Protein 3P4K (pdb70)

Structure (mmCIF, N/CA/C/O backbone):
data_3P4K
#
_entry.id   3P4K
#
_cell.length_a   82.641
_cell.length_b   82.641
_cell.length_c   123.640
_cell.angle_alpha   90.00
_cell.angle_beta   90.00
_cell.angle_gamma   120.00
#
_symmetry.space_group_name_H-M   'P 31 2 1'
#
loop_
_entity.id
_entity.type
_entity.pdbx_description
1 polymer 'Mitogen-activated protein kinase 14'
2 polymer 'MAP kinase 14'
3 water water
#
loop_
_atom_site.group_PDB
_atom_site.id
_atom_site.type_symbol
_atom_site.label_atom_id
_atom_site.label_alt_id
_atom_site.label_comp_id
_atom_site.label_asym_id
_atom_site.label_entity_id
_atom_site.label_seq_id
_atom_site.pdbx_PDB_ins_code
_atom_site.Cartn_x
_atom_site.Cartn_y
_atom_site.Cartn_z
_atom_site.occupancy
_atom_site.B_iso_or_equiv
_atom_site.auth_seq_id
_atom_site.auth_comp_id
_atom_site.auth_asym_id
_atom_site.auth_atom_id
_atom_site.pdbx_PDB_model_num
ATOM 1 N N . GLU A 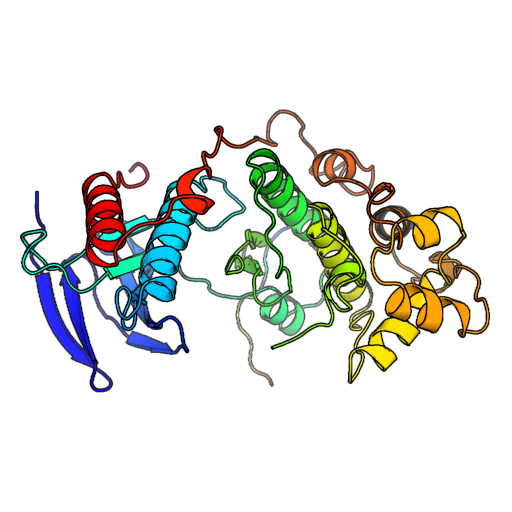1 14 ? 6.547 25.995 43.797 1.00 56.76 4 GLU A N 1
ATOM 2 C CA . GLU A 1 14 ? 6.739 26.948 42.623 1.00 56.06 4 GLU A CA 1
ATOM 3 C C . GLU A 1 14 ? 7.111 26.209 41.315 1.00 53.73 4 GLU A C 1
ATOM 4 O O . GLU A 1 14 ? 7.767 26.801 40.461 1.00 53.29 4 GLU A O 1
ATOM 10 N N . ARG A 1 15 ? 6.707 24.929 41.197 1.00 50.67 5 ARG A N 1
ATOM 11 C CA . ARG A 1 15 ? 6.740 24.195 39.920 1.00 47.73 5 ARG A CA 1
ATOM 12 C C . ARG A 1 15 ? 5.840 24.916 38.913 1.00 45.95 5 ARG A C 1
ATOM 13 O O . ARG A 1 15 ? 4.691 25.177 39.218 1.00 45.62 5 ARG A O 1
ATOM 21 N N . PRO A 1 16 ? 6.378 25.253 37.717 1.00 43.50 6 PRO A N 1
ATOM 22 C CA . PRO A 1 16 ? 5.612 25.916 36.678 1.00 42.08 6 PRO A CA 1
ATOM 23 C C . PRO A 1 16 ? 4.648 24.944 36.056 1.00 40.76 6 PRO A C 1
ATOM 24 O O . PRO A 1 16 ? 4.719 23.768 36.367 1.00 40.95 6 PRO A O 1
ATOM 28 N N . THR A 1 17 ? 3.806 25.421 35.141 1.00 39.31 7 THR A N 1
ATOM 29 C CA . THR A 1 17 ? 3.031 24.541 34.266 1.00 38.32 7 THR A CA 1
ATOM 30 C C . THR A 1 17 ? 3.855 24.145 33.070 1.00 36.89 7 THR A C 1
ATOM 31 O O . THR A 1 17 ? 4.452 25.000 32.412 1.00 37.05 7 THR A O 1
ATOM 35 N N . PHE A 1 18 ? 3.891 22.846 32.798 1.00 35.32 8 PHE A N 1
ATOM 36 C CA . PHE A 1 18 ? 4.608 22.302 31.672 1.00 34.09 8 PHE A CA 1
ATOM 37 C C . PHE A 1 18 ? 3.613 21.975 30.594 1.00 35.23 8 PHE A C 1
ATOM 38 O O . PHE A 1 18 ? 2.427 21.777 30.863 1.00 35.07 8 PHE A O 1
ATOM 46 N N . TYR A 1 19 ? 4.087 21.924 29.363 1.00 36.21 9 TYR A N 1
ATOM 47 C CA . TYR A 1 19 ? 3.275 21.448 28.286 1.00 37.61 9 TYR A CA 1
ATOM 48 C C . TYR A 1 19 ? 4.185 20.535 27.452 1.00 40.31 9 TYR A C 1
ATOM 49 O O . TYR A 1 19 ? 5.379 20.805 27.352 1.00 40.38 9 TYR A O 1
ATOM 58 N N . ARG A 1 20 ? 3.652 19.432 26.912 1.00 43.79 10 ARG A N 1
ATOM 59 C CA . ARG A 1 20 ? 4.492 18.482 26.150 1.00 47.94 10 ARG A CA 1
ATOM 60 C C . ARG A 1 20 ? 4.158 18.533 24.713 1.00 49.23 10 ARG A C 1
ATOM 61 O O . ARG A 1 20 ? 3.014 18.670 24.374 1.00 50.53 10 ARG A O 1
ATOM 69 N N . GLN A 1 21 ? 5.166 18.433 23.867 1.00 51.69 11 GLN A N 1
ATOM 70 C CA . GLN A 1 21 ? 4.962 18.464 22.444 1.00 54.15 11 GLN A CA 1
ATOM 71 C C . GLN A 1 21 ? 6.052 17.654 21.718 1.00 56.26 11 GLN A C 1
ATOM 72 O O . GLN A 1 21 ? 7.241 17.760 22.049 1.00 56.90 11 GLN A O 1
ATOM 78 N N . GLU A 1 22 ? 5.670 16.839 20.738 1.00 58.31 12 GLU A N 1
ATOM 79 C CA . GLU A 1 22 ? 6.672 16.039 20.027 1.00 60.37 12 GLU A CA 1
ATOM 80 C C . GLU A 1 22 ? 7.153 16.826 18.847 1.00 60.39 12 GLU A C 1
ATOM 81 O O . GLU A 1 22 ? 6.339 17.213 18.039 1.00 61.37 12 GLU A O 1
ATOM 87 N N . LEU A 1 23 ? 8.438 17.114 18.745 1.00 60.58 13 LEU A N 1
ATOM 88 C CA . LEU A 1 23 ? 8.925 17.603 17.476 1.00 61.90 13 LEU A CA 1
ATOM 89 C C . LEU A 1 23 ? 10.284 17.011 17.107 1.00 63.11 13 LEU A C 1
ATOM 90 O O . LEU A 1 23 ? 11.155 16.847 17.995 1.00 63.00 13 LEU A O 1
ATOM 95 N N . ASN A 1 24 ? 10.433 16.693 15.800 1.00 63.94 14 ASN A N 1
ATOM 96 C CA . ASN A 1 24 ? 11.488 15.783 15.245 1.00 64.43 14 ASN A CA 1
ATOM 97 C C . ASN A 1 24 ? 11.640 14.447 15.981 1.00 63.58 14 ASN A C 1
ATOM 98 O O . ASN A 1 24 ? 12.757 14.028 16.337 1.00 63.66 14 ASN A O 1
ATOM 103 N N . LYS A 1 25 ? 10.496 13.812 16.230 1.00 62.41 15 LYS A N 1
ATOM 104 C CA . LYS A 1 25 ? 10.417 12.556 16.995 1.00 61.30 15 LYS A CA 1
ATOM 105 C C . LYS A 1 25 ? 11.154 12.515 18.359 1.00 59.59 15 LYS A C 1
ATOM 106 O O . LYS A 1 25 ? 11.584 11.451 18.801 1.00 60.07 15 LYS A O 1
ATOM 112 N N . THR A 1 26 ? 11.277 13.658 19.031 1.00 56.91 16 THR A N 1
ATOM 113 C CA . THR A 1 26 ? 11.693 13.681 20.442 1.00 54.58 16 THR A CA 1
ATOM 114 C C . THR A 1 26 ? 10.617 14.409 21.291 1.00 51.73 16 THR A C 1
ATOM 115 O O . THR A 1 26 ? 10.123 15.443 20.884 1.00 51.73 16 THR A O 1
ATOM 119 N N . ILE A 1 27 ? 10.205 13.871 22.433 1.00 48.44 17 ILE A N 1
ATOM 120 C CA . ILE A 1 27 ? 9.251 14.609 23.285 1.00 45.44 17 ILE A CA 1
ATOM 121 C C . ILE A 1 27 ? 9.923 15.762 24.061 1.00 43.25 17 ILE A C 1
ATOM 122 O O . ILE A 1 27 ? 10.936 15.561 24.718 1.00 43.74 17 ILE A O 1
ATOM 127 N N . TRP A 1 28 ? 9.370 16.963 23.973 1.00 39.57 18 TRP A N 1
ATOM 128 C CA . TRP A 1 28 ? 9.880 18.087 24.717 1.00 36.66 18 TRP A CA 1
ATOM 129 C C . TRP A 1 28 ? 8.827 18.444 25.727 1.00 35.37 18 TRP A C 1
ATOM 130 O O . TRP A 1 28 ? 7.676 18.722 25.356 1.00 36.17 18 TRP A O 1
ATOM 141 N N . GLU A 1 29 ? 9.188 18.435 27.001 1.00 32.46 19 GLU A N 1
ATOM 142 C CA . GLU A 1 29 ? 8.243 18.790 28.024 1.00 31.00 19 GLU A CA 1
ATOM 143 C C . GLU A 1 29 ? 8.852 19.939 28.834 1.00 29.68 19 GLU A C 1
ATOM 144 O O . GLU A 1 29 ? 9.739 19.735 29.646 1.00 28.14 19 GLU A O 1
ATOM 150 N N . VAL A 1 30 ? 8.359 21.151 28.569 1.00 28.26 20 VAL A N 1
ATOM 151 C CA . VAL A 1 30 ? 8.964 22.379 29.072 1.00 27.85 20 VAL A CA 1
ATOM 152 C C . VAL A 1 30 ? 7.936 23.293 29.779 1.00 27.00 20 VAL A C 1
ATOM 153 O O . VAL A 1 30 ? 6.746 23.160 29.536 1.00 26.49 20 VAL A O 1
ATOM 157 N N . PRO A 1 31 ? 8.398 24.167 30.695 1.00 26.15 21 PRO A N 1
ATOM 158 C CA . PRO A 1 31 ? 7.487 25.145 31.230 1.00 26.15 21 PRO A CA 1
ATOM 159 C C . PRO A 1 31 ? 6.891 26.040 30.117 1.00 26.59 21 PRO A C 1
ATOM 160 O O . PRO A 1 31 ? 7.519 26.292 29.072 1.00 25.14 21 PRO A O 1
ATOM 164 N N . GLU A 1 32 ? 5.673 26.495 30.360 1.00 26.54 22 GLU A N 1
ATOM 165 C CA . GLU A 1 32 ? 4.973 27.322 29.390 1.00 27.35 22 GLU A CA 1
ATOM 166 C C . GLU A 1 32 ? 5.612 28.713 29.180 1.00 26.29 22 GLU A C 1
ATOM 167 O O . GLU A 1 32 ? 5.390 29.331 28.118 1.00 26.80 22 GLU A O 1
ATOM 173 N N . ARG A 1 33 ? 6.490 29.160 30.085 1.00 24.98 23 ARG A N 1
ATOM 174 C CA . ARG A 1 33 ? 7.267 30.360 29.763 1.00 24.86 23 ARG A CA 1
ATOM 175 C C . ARG A 1 33 ? 8.058 30.270 28.461 1.00 24.66 23 ARG A C 1
ATOM 176 O O . ARG A 1 33 ? 8.298 31.322 27.806 1.00 24.96 23 ARG A O 1
ATOM 184 N N . TYR A 1 34 ? 8.416 29.048 28.052 1.00 22.26 24 TYR A N 1
ATOM 185 C CA . TYR A 1 34 ? 9.166 28.870 26.816 1.00 23.25 24 TYR A CA 1
ATOM 186 C C . TYR A 1 34 ? 8.279 28.583 25.657 1.00 23.49 24 TYR A C 1
ATOM 187 O O . TYR A 1 34 ? 7.610 27.546 25.627 1.00 23.48 24 TYR A O 1
ATOM 196 N N . GLN A 1 35 ? 8.302 29.497 24.685 1.00 24.46 25 GLN A N 1
ATOM 197 C CA . GLN A 1 35 ? 7.323 29.466 23.558 1.00 26.21 25 GLN A CA 1
ATOM 198 C C . GLN A 1 35 ? 8.005 29.401 22.195 1.00 27.17 25 GLN A C 1
ATOM 199 O O . GLN A 1 35 ? 9.168 29.805 22.028 1.00 27.01 25 GLN A O 1
ATOM 205 N N . ASN A 1 36 ? 7.292 28.841 21.237 1.00 28.20 26 ASN A N 1
ATOM 206 C CA . ASN A 1 36 ? 7.781 28.816 19.875 1.00 30.27 26 ASN A CA 1
ATOM 207 C C . ASN A 1 36 ? 9.101 28.054 19.738 1.00 29.79 26 ASN A C 1
ATOM 208 O O . ASN A 1 36 ? 10.017 28.514 19.123 1.00 29.99 26 ASN A O 1
ATOM 213 N N . LEU A 1 37 ? 9.176 26.879 20.348 1.00 31.69 27 LEU A N 1
ATOM 214 C CA . LEU A 1 37 ? 10.357 26.018 20.225 1.00 33.39 27 LEU A CA 1
ATOM 215 C C . LEU A 1 37 ? 10.621 25.596 18.755 1.00 35.86 27 LEU A C 1
ATOM 216 O O . LEU A 1 37 ? 9.718 25.102 18.034 1.00 36.07 27 LEU A O 1
ATOM 221 N N . ALA A 1 38 ? 11.847 25.782 18.300 1.00 37.33 28 ALA A N 1
ATOM 222 C CA . ALA A 1 38 ? 12.174 25.413 16.927 1.00 39.62 28 ALA A CA 1
ATOM 223 C C . ALA A 1 38 ? 13.572 24.797 16.960 1.00 41.43 28 ALA A C 1
ATOM 224 O O . ALA A 1 38 ? 14.520 25.480 17.362 1.00 40.56 28 ALA A O 1
ATOM 226 N N . PRO A 1 39 ? 13.701 23.514 16.554 1.00 43.41 29 PRO A N 1
ATOM 227 C CA . PRO A 1 39 ? 14.960 22.764 16.450 1.00 45.84 29 PRO A CA 1
ATOM 228 C C . PRO A 1 39 ? 16.081 23.513 15.789 1.00 48.57 29 PRO A C 1
ATOM 229 O O . PRO A 1 39 ? 15.835 24.328 14.915 1.00 49.55 29 PRO A O 1
ATOM 233 N N . VAL A 1 40 ? 17.302 23.251 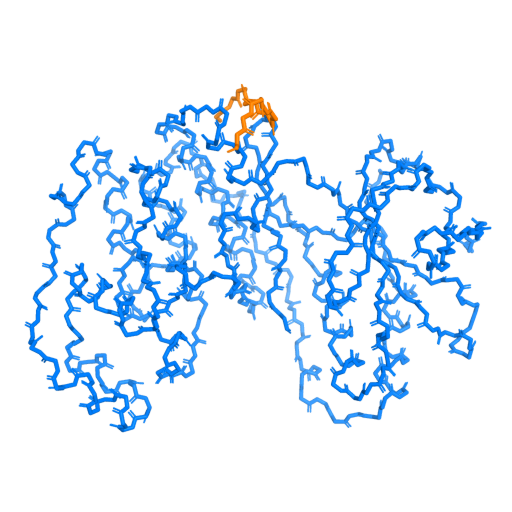16.234 1.00 52.07 30 VAL A N 1
ATOM 234 C CA . VAL A 1 40 ? 18.491 23.741 15.572 1.00 55.78 30 VAL A CA 1
ATOM 235 C C . VAL A 1 40 ? 19.619 22.701 15.653 1.00 58.89 30 VAL A C 1
ATOM 236 O O . VAL A 1 40 ? 20.796 23.048 15.519 1.00 59.71 30 VAL A O 1
ATOM 240 N N . GLY A 1 41 ? 19.270 21.426 15.853 1.00 61.90 31 GLY A N 1
ATOM 241 C CA . GLY A 1 41 ? 20.300 20.369 16.034 1.00 65.83 31 GLY A CA 1
ATOM 242 C C . GLY A 1 41 ? 20.114 19.320 17.148 1.00 68.14 31 GLY A C 1
ATOM 243 O O . GLY A 1 41 ? 18.975 19.010 17.542 1.00 68.03 31 GLY A O 1
ATOM 244 N N . SER A 1 42 ? 21.218 18.769 17.681 1.00 70.41 32 SER A N 1
ATO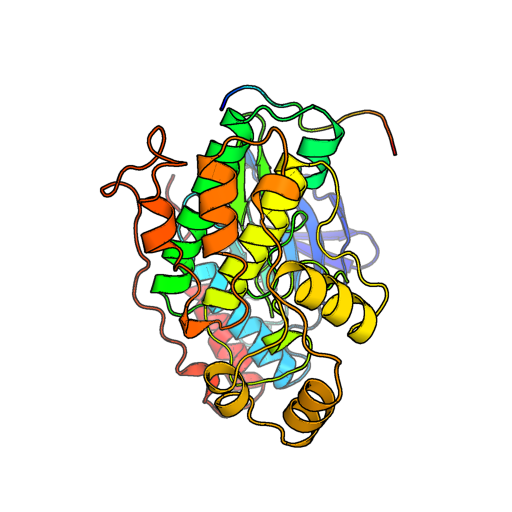M 245 C CA . SER A 1 42 ? 22.603 19.229 17.435 1.00 72.20 32 SER A CA 1
ATOM 246 C C . SER A 1 42 ? 23.587 18.058 17.241 1.00 73.05 32 SER A C 1
ATOM 247 O O . SER A 1 42 ? 24.206 17.946 16.169 1.00 73.82 32 SER A O 1
ATOM 250 N N . GLY A 1 43 ? 23.733 17.204 18.270 1.00 73.27 33 GLY A N 1
ATOM 251 C CA . GLY A 1 43 ? 24.730 16.119 18.255 1.00 73.44 33 GLY A CA 1
ATOM 252 C C . GLY A 1 43 ? 24.643 15.007 19.299 1.00 73.46 33 GLY A C 1
ATOM 253 O O . GLY A 1 43 ? 23.578 14.419 19.507 1.00 73.36 33 GLY A O 1
ATOM 254 N N . ALA A 1 44 ? 25.781 14.728 19.947 1.00 73.60 34 ALA A N 1
ATOM 255 C CA . ALA A 1 44 ? 25.956 13.580 20.883 1.00 73.46 34 ALA A CA 1
ATOM 256 C C . ALA A 1 44 ? 25.476 13.790 22.340 1.00 72.97 34 ALA A C 1
ATOM 257 O O . ALA A 1 44 ? 25.066 12.843 23.030 1.00 72.97 34 ALA A O 1
ATOM 259 N N . TYR A 1 45 ? 25.554 15.037 22.793 1.00 72.11 35 TYR A N 1
ATOM 260 C CA . TYR A 1 45 ? 25.187 15.453 24.156 1.00 70.94 35 TYR A CA 1
ATOM 261 C C . TYR A 1 45 ? 23.669 15.703 24.294 1.00 68.23 35 TYR A C 1
ATOM 262 O O . TYR A 1 45 ? 23.086 15.470 25.362 1.00 67.55 35 TYR A O 1
ATOM 271 N N . GLY A 1 46 ? 23.049 16.172 23.204 1.00 65.25 36 GLY A N 1
ATOM 272 C CA . GLY A 1 46 ? 21.595 16.339 23.121 1.00 61.21 36 GLY A CA 1
ATOM 273 C C . GLY A 1 46 ? 21.106 17.270 22.018 1.00 58.32 36 GLY A C 1
ATOM 274 O O . GLY A 1 46 ? 21.908 17.877 21.288 1.00 59.15 36 GLY A O 1
ATOM 275 N N . SER A 1 47 ? 19.782 17.379 21.904 1.00 54.53 37 SER A N 1
ATOM 276 C CA . SER A 1 47 ? 19.151 18.271 20.949 1.00 50.46 37 SER A CA 1
ATOM 277 C C . SER A 1 47 ? 18.905 19.634 21.560 1.00 47.98 37 SER A C 1
ATOM 278 O O . SER A 1 47 ? 18.658 19.775 22.769 1.00 46.84 37 SER A O 1
ATOM 281 N N . VAL A 1 48 ? 18.957 20.644 20.701 1.00 44.59 38 VAL A N 1
ATOM 282 C CA . VAL A 1 48 ? 18.627 21.966 21.084 1.00 41.67 38 VAL A CA 1
ATOM 283 C C . VAL A 1 48 ? 17.561 22.625 20.211 1.00 41.40 38 VAL A C 1
ATOM 284 O O . VAL A 1 48 ? 17.478 22.408 18.975 1.00 41.52 38 VAL A O 1
ATOM 288 N N . CYS A 1 49 ? 16.691 23.372 20.888 1.00 39.05 39 CYS A N 1
ATOM 289 C CA . CYS A 1 49 ? 15.759 24.273 20.237 1.00 37.11 39 CYS A CA 1
ATOM 290 C C . CYS A 1 49 ? 16.026 25.691 20.638 1.00 35.27 39 CYS A C 1
ATOM 291 O O . CYS A 1 49 ? 16.387 25.969 21.789 1.00 35.19 39 CYS A O 1
ATOM 294 N N . ALA A 1 50 ? 15.788 26.592 19.690 1.00 32.99 40 ALA A N 1
ATOM 295 C CA . ALA A 1 50 ? 15.673 28.006 19.963 1.00 30.97 40 ALA A CA 1
ATOM 296 C C . ALA A 1 50 ? 14.256 28.185 20.441 1.00 30.22 40 ALA A C 1
ATOM 297 O O . ALA A 1 50 ? 13.343 27.484 19.972 1.00 30.12 40 ALA A O 1
ATOM 299 N N . ALA A 1 51 ? 14.075 29.096 21.392 1.00 28.49 41 ALA A N 1
ATOM 300 C CA . ALA A 1 51 ? 12.753 29.377 21.949 1.00 27.95 41 ALA A CA 1
ATOM 301 C C . ALA A 1 51 ? 12.683 30.836 22.329 1.00 27.46 41 ALA A C 1
ATOM 302 O O . ALA A 1 51 ? 13.708 31.500 22.451 1.00 27.39 41 ALA A O 1
ATOM 304 N N . PHE A 1 52 ? 11.476 31.304 22.586 1.00 27.59 42 PHE A N 1
ATOM 305 C CA . PHE A 1 52 ? 11.262 32.648 23.096 1.00 28.41 42 PHE A CA 1
ATOM 306 C C . PHE A 1 52 ? 10.911 32.507 24.577 1.00 27.95 42 PHE A C 1
ATOM 307 O O . PHE A 1 52 ? 9.939 31.847 24.938 1.00 27.38 42 PHE A O 1
ATOM 315 N N . ASP A 1 53 ? 11.738 33.108 25.418 1.00 28.35 43 ASP A N 1
ATOM 316 C CA . ASP A 1 53 ? 11.487 33.148 26.855 1.00 29.86 43 ASP A CA 1
ATOM 317 C C . ASP A 1 53 ? 10.563 34.350 27.184 1.00 30.26 43 ASP A C 1
ATOM 318 O O . ASP A 1 53 ? 11.007 35.503 27.246 1.00 30.62 43 ASP A O 1
ATOM 323 N N . THR A 1 54 ? 9.288 34.059 27.415 1.00 29.98 44 THR A N 1
ATOM 324 C CA . THR A 1 54 ? 8.335 35.066 27.763 1.00 29.71 44 THR A CA 1
ATOM 325 C C . THR A 1 54 ? 8.593 35.703 29.140 1.00 30.58 44 THR A C 1
ATOM 326 O O . THR A 1 54 ? 8.042 36.723 29.434 1.00 31.58 44 THR A O 1
ATOM 330 N N . LYS A 1 55 ? 9.388 35.133 30.011 1.00 32.20 45 LYS A N 1
ATOM 331 C CA . LYS A 1 55 ? 9.634 35.837 31.278 1.00 35.40 45 LYS A CA 1
ATOM 332 C C . LYS A 1 55 ? 10.638 37.008 31.124 1.00 36.03 45 LYS A C 1
ATOM 333 O O . LYS A 1 55 ? 10.504 38.058 31.768 1.00 35.81 45 LYS A O 1
ATOM 339 N N . THR A 1 56 ? 11.625 36.821 30.248 1.00 37.10 46 THR A N 1
ATOM 340 C CA . THR A 1 56 ? 12.743 37.757 30.151 1.00 37.70 46 THR A CA 1
ATOM 341 C C . THR A 1 56 ? 12.651 38.531 28.856 1.00 39.04 46 THR A C 1
ATOM 342 O O . THR A 1 56 ? 13.221 39.608 28.756 1.00 40.36 46 THR A O 1
ATOM 346 N N . GLY A 1 57 ? 11.920 38.002 27.878 1.00 39.02 47 GLY A N 1
ATOM 347 C CA . GLY A 1 57 ? 11.655 38.734 26.639 1.00 38.31 47 GLY A CA 1
ATOM 348 C C . GLY A 1 57 ? 12.741 38.428 25.644 1.00 38.90 47 GLY A C 1
ATOM 349 O O . GLY A 1 57 ? 12.783 39.008 24.577 1.00 39.76 47 GLY A O 1
ATOM 350 N N . HIS A 1 58 ? 13.620 37.500 25.990 1.00 38.30 48 HIS A N 1
ATOM 351 C CA . HIS A 1 58 ? 14.722 37.144 25.115 1.00 38.51 48 HIS A CA 1
ATOM 352 C C . HIS A 1 58 ? 14.552 35.804 24.423 1.00 37.00 48 HIS A C 1
ATOM 353 O O . HIS A 1 58 ? 13.764 34.946 24.856 1.00 36.08 48 HIS A O 1
ATOM 360 N N . ARG A 1 59 ? 15.323 35.624 23.353 1.00 35.51 49 ARG A N 1
ATOM 361 C CA . ARG A 1 59 ? 15.426 34.314 22.706 1.00 34.46 49 ARG A CA 1
ATOM 362 C C . ARG A 1 59 ? 16.492 33.483 23.409 1.00 31.15 49 ARG A C 1
ATOM 363 O O . ARG A 1 59 ? 17.509 34.006 23.873 1.00 29.81 49 ARG A O 1
ATOM 371 N N . VAL A 1 60 ? 16.232 32.192 23.502 1.00 27.74 50 VAL A N 1
ATOM 372 C CA . VAL A 1 60 ? 17.083 31.335 24.312 1.00 25.82 50 VAL A CA 1
ATOM 373 C C . VAL A 1 60 ? 17.323 30.017 23.583 1.00 24.82 50 VAL A C 1
ATOM 374 O O . VAL A 1 60 ? 16.596 29.674 22.643 1.00 23.97 50 VAL A O 1
ATOM 378 N N . ALA A 1 61 ? 18.336 29.281 24.038 1.00 23.82 51 ALA A N 1
ATOM 379 C CA . ALA A 1 61 ? 18.520 27.936 23.547 1.00 24.11 51 ALA A CA 1
ATOM 380 C C . ALA A 1 61 ? 18.142 27.029 24.672 1.00 24.63 51 ALA A C 1
ATOM 381 O O . ALA A 1 61 ? 18.580 27.246 25.821 1.00 24.60 51 ALA A O 1
ATOM 383 N N . VAL A 1 62 ? 17.345 26.026 24.346 1.00 24.26 52 VAL A N 1
ATOM 384 C CA . VAL A 1 62 ? 16.925 25.020 25.290 1.00 25.23 52 VAL A CA 1
ATOM 385 C C . VAL A 1 62 ? 17.565 23.742 24.814 1.00 26.17 52 VAL A C 1
ATOM 386 O O . VAL A 1 62 ? 17.356 23.343 23.659 1.00 26.76 52 VAL A O 1
ATOM 390 N N . LYS A 1 63 ? 18.402 23.148 25.670 1.00 25.90 53 LYS A N 1
ATOM 391 C CA . LYS A 1 63 ? 19.046 21.874 25.375 1.00 26.17 53 LYS A CA 1
ATOM 392 C C . LYS A 1 63 ? 18.432 20.741 26.206 1.00 25.91 53 LYS A C 1
ATOM 393 O O . LYS A 1 63 ? 18.435 20.780 27.435 1.00 25.03 53 LYS A O 1
ATOM 399 N N . LYS A 1 64 ? 17.933 19.717 25.532 1.00 26.11 54 LYS A N 1
ATOM 400 C CA . LYS A 1 64 ? 17.505 18.519 26.208 1.00 26.58 54 LYS A CA 1
ATOM 401 C C . LYS A 1 64 ? 18.670 17.511 26.254 1.00 28.09 54 LYS A C 1
ATOM 402 O O . LYS A 1 64 ? 19.171 17.087 25.205 1.00 27.73 54 LYS A O 1
ATOM 408 N N . LEU A 1 65 ? 19.126 17.136 27.449 1.00 28.57 55 LEU A N 1
ATOM 409 C CA . LEU A 1 65 ? 20.219 16.172 27.492 1.00 30.62 55 LEU A CA 1
ATOM 410 C C . LEU A 1 65 ? 19.755 14.783 26.974 1.00 32.18 55 LEU A C 1
ATOM 411 O O . LEU A 1 65 ? 18.697 14.229 27.407 1.00 30.63 55 LEU A O 1
ATOM 416 N N . SER A 1 66 ? 20.539 14.224 26.039 1.00 33.35 56 SER A N 1
ATOM 417 C CA . SER A 1 66 ? 20.305 12.829 25.667 1.00 35.91 56 SER A CA 1
ATOM 418 C C . SER A 1 66 ? 20.920 11.881 26.701 1.00 34.94 56 SER A C 1
ATOM 419 O O . SER A 1 66 ? 22.112 11.955 26.963 1.00 33.60 56 SER A O 1
ATOM 422 N N . ARG A 1 67 ? 20.072 11.020 27.276 1.00 35.77 57 ARG A N 1
ATOM 423 C CA . ARG A 1 67 ? 20.534 9.844 28.079 1.00 37.01 57 ARG A CA 1
ATOM 424 C C . ARG A 1 67 ? 21.583 10.264 29.135 1.00 35.11 57 ARG A C 1
ATOM 425 O O . ARG A 1 67 ? 22.696 9.684 29.211 1.00 34.11 57 ARG A O 1
ATOM 433 N N . PRO A 1 68 ? 21.237 11.326 29.922 1.00 33.11 58 PRO A N 1
ATOM 434 C CA . PRO A 1 68 ? 22.181 11.890 30.912 1.00 31.05 58 PRO A CA 1
ATOM 435 C C . PRO A 1 68 ? 22.643 10.836 31.943 1.00 29.27 58 PRO A C 1
ATOM 436 O O . PRO A 1 68 ? 23.693 11.012 32.519 1.00 29.00 58 PRO A O 1
ATOM 440 N N . PHE A 1 69 ? 21.903 9.745 32.129 1.00 27.58 59 PHE A N 1
ATOM 441 C CA . PHE A 1 69 ? 22.188 8.807 33.215 1.00 28.27 59 PHE A CA 1
ATOM 442 C C . PHE A 1 69 ? 22.313 7.366 32.744 1.00 29.50 59 PHE A C 1
ATOM 443 O O . PHE A 1 69 ? 21.872 6.421 33.425 1.00 29.23 59 PHE A O 1
ATOM 451 N N . GLN A 1 70 ? 22.929 7.241 31.580 1.00 30.31 60 GLN A N 1
ATOM 452 C CA . GLN A 1 70 ? 22.966 6.011 30.816 1.00 33.53 60 GLN A CA 1
ATOM 453 C C . GLN A 1 70 ? 24.003 5.025 31.434 1.00 32.83 60 GLN A C 1
ATOM 454 O O . GLN A 1 70 ? 23.699 3.843 31.607 1.00 33.43 60 GLN A O 1
ATOM 460 N N . SER A 1 71 ? 25.184 5.548 31.776 1.00 31.26 61 SER A N 1
ATOM 461 C CA . SER A 1 71 ? 26.251 4.831 32.439 1.00 30.29 61 SER A CA 1
ATOM 462 C C . SER A 1 71 ? 26.796 5.702 33.614 1.00 29.77 61 SER A C 1
ATOM 463 O O . SER A 1 71 ? 26.400 6.851 33.772 1.00 29.30 61 SER A O 1
ATOM 466 N N . ILE A 1 72 ? 27.714 5.159 34.406 1.00 28.41 62 ILE A N 1
ATOM 467 C CA . ILE A 1 72 ? 28.509 5.954 35.305 1.00 28.56 62 ILE A CA 1
ATOM 468 C C . ILE A 1 72 ? 29.206 7.107 34.604 1.00 29.45 62 ILE A C 1
ATOM 469 O O . ILE A 1 72 ? 29.196 8.241 35.113 1.00 28.29 62 ILE A O 1
ATOM 474 N N . ILE A 1 73 ? 29.778 6.863 33.425 1.00 30.62 63 ILE A N 1
ATOM 475 C CA . ILE A 1 73 ? 30.567 7.919 32.746 1.00 30.92 63 ILE A CA 1
ATOM 476 C C . ILE A 1 73 ? 29.705 9.118 32.377 1.00 29.98 63 ILE A C 1
ATOM 477 O O . ILE A 1 73 ? 30.126 10.249 32.567 1.00 30.58 63 ILE A O 1
ATOM 482 N N . HIS A 1 74 ? 28.511 8.870 31.864 1.00 28.92 64 HIS A N 1
ATOM 483 C CA . HIS A 1 74 ? 27.568 9.906 31.491 1.00 29.08 64 HIS A CA 1
ATOM 484 C C . HIS A 1 74 ? 26.909 10.644 32.655 1.00 27.27 64 HIS A C 1
ATOM 485 O O . HIS A 1 74 ? 26.647 11.854 32.555 1.00 26.53 64 HIS A O 1
ATOM 492 N N . ALA A 1 75 ? 26.542 9.907 33.695 1.00 24.51 65 ALA A N 1
ATOM 493 C CA . ALA A 1 75 ? 25.889 10.522 34.842 1.00 24.09 65 ALA A CA 1
ATOM 494 C C . ALA A 1 75 ? 26.868 11.485 35.484 1.00 23.41 65 ALA A C 1
ATOM 495 O O . ALA A 1 75 ? 26.491 12.597 35.866 1.00 22.70 65 ALA A O 1
ATOM 497 N N . LYS A 1 76 ? 28.125 11.079 35.535 1.00 22.43 66 LYS A N 1
ATOM 498 C CA . LYS A 1 76 ? 29.137 11.919 36.089 1.00 23.23 66 LYS A CA 1
ATOM 499 C C . LYS A 1 76 ? 29.386 13.119 35.189 1.00 23.08 66 LYS A C 1
ATOM 500 O O . LYS A 1 76 ? 29.597 14.243 35.670 1.00 22.81 66 LYS A O 1
ATOM 506 N N . ARG A 1 77 ? 29.343 12.881 33.889 1.00 22.28 67 ARG A N 1
ATOM 507 C CA . ARG A 1 77 ? 29.508 13.953 32.897 1.00 22.97 67 ARG A CA 1
ATOM 508 C C . ARG A 1 77 ? 28.374 15.014 32.989 1.00 21.98 67 ARG A C 1
ATOM 509 O O . ARG A 1 77 ? 28.607 16.192 32.907 1.00 21.91 67 ARG A O 1
ATOM 517 N N . THR A 1 78 ? 27.143 14.553 33.133 1.00 20.82 68 THR A N 1
ATOM 518 C CA . THR A 1 78 ? 25.998 15.397 33.286 1.00 19.58 68 THR A CA 1
ATOM 519 C C . THR A 1 78 ? 26.166 16.235 34.559 1.00 19.09 68 THR A C 1
ATOM 520 O O . THR A 1 78 ? 25.972 17.421 34.534 1.00 18.03 68 THR A O 1
ATOM 524 N N . TYR A 1 79 ? 26.575 15.607 35.654 1.00 17.85 69 TYR A N 1
ATOM 525 C CA . TYR A 1 79 ? 26.785 16.347 36.904 1.00 17.79 69 TYR A CA 1
ATOM 526 C C . TYR A 1 79 ? 27.887 17.433 36.775 1.00 17.54 69 TYR A C 1
ATOM 527 O O . TYR A 1 79 ? 27.698 18.571 37.209 1.00 17.37 69 TYR A O 1
ATOM 536 N N . ARG A 1 80 ? 28.996 17.062 36.136 1.00 16.20 70 ARG A N 1
ATOM 537 C CA . ARG A 1 80 ? 30.085 17.937 35.857 1.00 17.67 70 ARG A CA 1
ATOM 538 C C . ARG A 1 80 ? 29.691 19.176 35.080 1.00 18.71 70 ARG A C 1
ATOM 539 O O . ARG A 1 80 ? 30.029 20.283 35.494 1.00 19.46 70 ARG A O 1
ATOM 547 N N . GLU A 1 81 ? 28.970 18.997 33.969 1.00 19.19 71 GLU A N 1
ATOM 548 C CA . GLU A 1 81 ? 28.475 20.101 33.171 1.00 20.17 71 GLU A CA 1
ATOM 549 C C . GLU A 1 81 ? 27.486 21.021 33.957 1.00 20.12 71 GLU A C 1
ATOM 550 O O . GLU A 1 81 ? 27.579 22.254 33.873 1.00 19.27 71 GLU A O 1
ATOM 556 N N . LEU A 1 82 ? 26.563 20.414 34.714 1.00 18.89 72 LEU A N 1
ATOM 557 C CA . LEU A 1 82 ? 25.609 21.198 35.517 1.00 19.71 72 LEU A CA 1
ATOM 558 C C . LEU A 1 82 ? 26.358 22.018 36.599 1.00 19.10 72 LEU A C 1
ATOM 559 O O . LEU A 1 82 ? 26.137 23.214 36.756 1.00 18.93 72 LEU A O 1
ATOM 564 N N . ARG A 1 83 ? 27.318 21.390 37.266 1.00 18.31 73 ARG A N 1
ATOM 565 C CA . ARG A 1 83 ? 28.129 22.097 38.267 1.00 18.34 73 ARG A CA 1
ATOM 566 C C . ARG A 1 83 ? 28.876 23.277 37.641 1.00 18.77 73 ARG A C 1
ATOM 567 O O . ARG A 1 83 ? 28.892 24.415 38.186 1.00 18.19 73 ARG A O 1
ATOM 575 N N . LEU A 1 84 ? 29.521 23.004 36.506 1.00 19.54 74 LEU A N 1
ATOM 576 C CA . LEU A 1 84 ? 30.283 24.056 35.806 1.00 20.52 74 LEU A CA 1
ATOM 577 C C . LEU A 1 84 ? 29.398 25.208 35.339 1.00 18.95 74 LEU A C 1
ATOM 578 O O . LEU A 1 84 ? 29.666 26.366 35.616 1.00 18.41 74 LEU A O 1
ATOM 583 N N . LEU A 1 85 ? 28.335 24.885 34.623 1.00 19.75 75 LEU A N 1
ATOM 584 C CA . LEU A 1 85 ? 27.421 25.923 34.153 1.00 20.55 75 LEU A CA 1
ATOM 585 C C . LEU A 1 85 ? 26.769 26.771 35.277 1.00 20.32 75 LEU A C 1
ATOM 586 O O . LEU A 1 85 ? 26.584 27.991 35.122 1.00 20.83 75 LEU A O 1
ATOM 591 N N . LYS A 1 86 ? 26.403 26.152 36.396 1.00 19.77 76 LYS A N 1
ATOM 592 C CA . LYS A 1 86 ? 25.822 26.902 37.562 1.00 20.05 76 LYS A CA 1
ATOM 593 C C . LYS A 1 86 ? 26.825 27.902 38.112 1.00 20.99 76 LYS A C 1
ATOM 594 O O . LYS A 1 86 ? 26.464 29.008 38.496 1.00 23.60 76 LYS A O 1
ATOM 600 N N . HIS A 1 87 ? 28.092 27.526 38.129 1.00 20.90 77 HIS A N 1
ATOM 601 C CA . HIS A 1 87 ? 29.159 28.379 38.651 1.00 21.61 77 HIS A CA 1
ATOM 602 C C . HIS A 1 87 ? 29.576 29.627 37.831 1.00 21.75 77 HIS A C 1
ATOM 603 O O . HIS A 1 87 ? 29.958 30.622 38.415 1.00 20.64 77 HIS A O 1
ATOM 610 N N . MET A 1 88 ? 29.543 29.541 36.494 1.00 22.86 78 MET A N 1
ATOM 611 C CA . MET A 1 88 ? 30.081 30.571 35.606 1.00 23.15 78 MET A CA 1
ATOM 612 C C . MET A 1 88 ? 29.202 31.833 35.550 1.00 23.68 78 MET A C 1
ATOM 613 O O . MET A 1 88 ? 28.161 31.825 34.906 1.00 23.97 78 MET A O 1
ATOM 618 N N . LYS A 1 89 ? 29.652 32.926 36.188 1.00 23.08 79 LYS A N 1
ATOM 619 C CA . LYS A 1 89 ? 28.887 34.136 36.243 1.00 22.81 79 LYS A CA 1
ATOM 620 C C . LYS A 1 89 ? 29.745 35.332 35.842 1.00 21.97 79 LYS A C 1
ATOM 621 O O . LYS A 1 89 ? 30.375 36.012 36.684 1.00 20.67 79 LYS A O 1
ATOM 627 N N . HIS A 1 90 ? 29.790 35.590 34.531 1.00 21.09 80 HIS A N 1
ATOM 628 C CA . HIS A 1 90 ? 30.743 36.588 34.007 1.00 19.29 80 HIS A CA 1
ATOM 629 C C . HIS A 1 90 ? 30.165 37.101 32.704 1.00 18.71 80 HIS A C 1
ATOM 630 O O . HIS A 1 90 ? 29.587 36.338 31.963 1.00 17.08 80 HIS A O 1
ATOM 637 N N . GLU A 1 91 ? 30.289 38.397 32.449 1.00 19.17 81 GLU A N 1
ATOM 638 C CA . GLU A 1 91 ? 29.841 38.969 31.163 1.00 21.59 81 GLU A CA 1
ATOM 639 C C . GLU A 1 91 ? 30.384 38.266 29.890 1.00 20.29 81 GLU A C 1
ATOM 640 O O . GLU A 1 91 ? 29.702 38.256 28.870 1.00 21.12 81 GLU A O 1
ATOM 646 N N . ASN A 1 92 ? 31.591 37.727 29.937 1.00 17.72 82 ASN A N 1
ATOM 647 C CA . ASN A 1 92 ? 32.176 37.179 28.737 1.00 18.11 82 ASN A CA 1
ATOM 648 C C . ASN A 1 92 ? 32.188 35.653 28.731 1.00 18.31 82 ASN A C 1
ATOM 649 O O . ASN A 1 92 ? 32.968 35.063 27.991 1.00 19.12 82 ASN A O 1
ATOM 654 N N . VAL A 1 93 ? 31.354 35.023 29.546 1.00 17.43 83 VAL A N 1
ATOM 655 C CA . VAL A 1 93 ? 31.281 33.550 29.617 1.00 18.09 83 VAL A CA 1
ATOM 656 C C . VAL A 1 93 ? 29.808 33.193 29.660 1.00 19.27 83 VAL A C 1
ATOM 657 O O . VAL A 1 93 ? 29.055 33.857 30.370 1.00 18.91 83 VAL A O 1
ATOM 661 N N . ILE A 1 94 ? 29.357 32.224 28.857 1.00 21.47 84 ILE A N 1
ATOM 662 C CA . ILE A 1 94 ? 27.930 31.867 28.910 1.00 23.94 84 ILE A CA 1
ATOM 663 C C . ILE A 1 94 ? 27.534 31.355 30.277 1.00 23.71 84 ILE A C 1
ATOM 664 O O . ILE A 1 94 ? 28.248 30.578 30.889 1.00 23.27 84 ILE A O 1
ATOM 669 N N . GLY A 1 95 ? 26.367 31.775 30.722 1.00 24.55 85 GLY A N 1
ATOM 670 C CA . GLY A 1 95 ? 25.858 31.313 31.995 1.00 24.14 85 GLY A CA 1
ATOM 671 C C . GLY A 1 95 ? 24.544 30.586 31.821 1.00 23.33 85 GLY A C 1
ATOM 672 O O . GLY A 1 95 ? 23.991 30.533 30.712 1.00 23.21 85 GLY A O 1
ATOM 673 N N . LEU A 1 96 ? 24.069 30.003 32.924 1.00 22.40 86 LEU A N 1
ATOM 674 C CA . LEU A 1 96 ? 22.874 29.202 32.888 1.00 21.59 86 LEU A CA 1
ATOM 675 C C . LEU A 1 96 ? 21.697 30.111 33.215 1.00 19.95 86 LEU A C 1
ATOM 676 O O . LEU A 1 96 ? 21.636 30.655 34.304 1.00 18.63 86 LEU A O 1
ATOM 681 N N . LEU A 1 97 ? 20.761 30.252 32.299 1.00 19.86 87 LEU A N 1
ATOM 682 C CA . LEU A 1 97 ? 19.582 31.073 32.583 1.00 20.61 87 LEU A CA 1
ATOM 683 C C . LEU A 1 97 ? 18.624 30.248 33.363 1.00 20.15 87 LEU A C 1
ATOM 684 O O . LEU A 1 97 ? 17.929 30.755 34.187 1.00 19.90 87 LEU A O 1
ATOM 689 N N . ASP A 1 98 ? 18.545 28.965 33.048 1.00 19.83 88 ASP A N 1
ATOM 690 C CA . ASP A 1 98 ? 17.611 28.114 33.707 1.00 20.57 88 ASP A CA 1
ATOM 691 C C . ASP A 1 98 ? 17.998 26.655 33.553 1.00 19.26 88 ASP A C 1
ATOM 692 O O . ASP A 1 98 ? 18.595 26.273 32.559 1.00 17.90 88 ASP A O 1
ATOM 697 N N . VAL A 1 99 ? 17.608 25.837 34.530 1.00 19.52 89 VAL A N 1
ATOM 698 C CA . VAL A 1 99 ? 17.626 24.364 34.358 1.00 19.49 89 VAL A CA 1
ATOM 699 C C . VAL A 1 99 ? 16.345 23.769 34.920 1.00 19.65 89 VAL A C 1
ATOM 700 O O . VAL A 1 99 ? 15.842 24.213 35.937 1.00 19.54 89 VAL A O 1
ATOM 704 N N . PHE A 1 100 ? 15.815 22.755 34.272 1.00 19.82 90 PHE A N 1
ATOM 705 C CA . PHE A 1 100 ? 14.559 22.163 34.766 1.00 20.24 90 PHE A CA 1
ATOM 706 C C . PHE A 1 100 ? 14.408 20.709 34.367 1.00 20.29 90 PHE A C 1
ATOM 707 O O . PHE A 1 100 ? 15.005 20.240 33.398 1.00 19.67 90 PHE A O 1
ATOM 715 N N . THR A 1 101 ? 13.605 20.010 35.156 1.00 21.26 91 THR A N 1
ATOM 716 C CA . THR A 1 101 ? 13.112 18.662 34.802 1.00 21.85 91 THR A CA 1
ATOM 717 C C . THR A 1 101 ? 11.581 18.701 34.938 1.00 22.00 91 THR A C 1
ATOM 718 O O . THR A 1 101 ? 11.089 19.400 35.804 1.00 20.68 91 THR A O 1
ATOM 722 N N . PRO A 1 102 ? 10.841 17.967 34.068 1.00 24.21 92 PRO A N 1
ATOM 723 C CA . PRO A 1 102 ? 9.396 17.689 34.325 1.00 25.97 92 PRO A CA 1
ATOM 724 C C . PRO A 1 102 ? 9.147 16.780 35.549 1.00 28.38 92 PRO A C 1
ATOM 725 O O . PRO A 1 102 ? 8.051 16.782 36.098 1.00 30.05 92 PRO A O 1
ATOM 729 N N . ALA A 1 103 ? 10.137 16.003 35.974 1.00 29.61 93 ALA A N 1
ATOM 730 C CA . ALA A 1 103 ? 9.986 15.093 37.130 1.00 30.14 93 ALA A CA 1
ATOM 731 C C . ALA A 1 103 ? 9.519 15.814 38.323 1.00 31.21 93 ALA A C 1
ATOM 732 O O . ALA A 1 103 ? 9.993 16.925 38.614 1.00 31.72 93 ALA A O 1
ATOM 734 N N . ARG A 1 104 ? 8.647 15.146 39.073 1.00 32.91 94 ARG A N 1
ATOM 735 C CA . ARG A 1 104 ? 8.150 15.689 40.334 1.00 34.23 94 ARG A CA 1
ATOM 736 C C . ARG A 1 104 ? 8.917 15.142 41.532 1.00 33.35 94 ARG A C 1
ATOM 737 O O . ARG A 1 104 ? 8.902 15.716 42.626 1.00 33.44 94 ARG A O 1
ATOM 745 N N . SER A 1 105 ? 9.621 14.045 41.309 1.00 32.38 95 SER A N 1
ATOM 746 C CA . SER A 1 105 ? 10.441 13.472 42.368 1.00 32.03 95 SER A CA 1
ATOM 747 C C . SER A 1 105 ? 11.678 12.801 41.782 1.00 31.66 95 SER A C 1
ATOM 748 O O . SER A 1 105 ? 11.778 12.604 40.557 1.00 32.13 95 SER A O 1
ATOM 751 N N . LEU A 1 106 ? 12.614 12.476 42.668 1.00 31.36 96 LEU A N 1
ATOM 752 C CA . LEU A 1 106 ? 13.843 11.842 42.307 1.00 32.05 96 LEU A CA 1
ATOM 753 C C . LEU A 1 106 ? 13.492 10.546 41.640 1.00 33.63 96 LEU A C 1
ATOM 754 O O . LEU A 1 106 ? 14.129 10.109 40.679 1.00 32.09 96 LEU A O 1
ATOM 759 N N . GLU A 1 107 ? 12.495 9.900 42.221 1.00 36.87 97 GLU A N 1
ATOM 760 C CA . GLU A 1 107 ? 11.831 8.769 41.593 1.00 40.73 97 GLU A CA 1
ATOM 761 C C . GLU A 1 107 ? 11.011 9.469 40.483 1.00 41.40 97 GLU A C 1
ATOM 762 O O . GLU A 1 107 ? 10.219 10.389 40.760 1.00 43.83 97 GLU A O 1
ATOM 768 N N . GLU A 1 108 ? 11.195 9.085 39.238 1.00 41.13 98 GLU A N 1
ATOM 769 C CA . GLU A 1 108 ? 10.531 9.764 38.114 1.00 41.31 98 GLU A CA 1
ATOM 770 C C . GLU A 1 108 ? 11.498 10.678 37.408 1.00 39.42 98 GLU A C 1
ATOM 771 O O . GLU A 1 108 ? 11.362 10.851 36.208 1.00 40.60 98 GLU A O 1
ATOM 777 N N . PHE A 1 109 ? 12.533 11.176 38.104 1.00 36.69 99 PHE A N 1
ATOM 778 C CA . PHE A 1 109 ? 13.636 11.908 37.440 1.00 33.67 99 PHE A CA 1
ATOM 779 C C . PHE A 1 109 ? 14.337 11.168 36.298 1.00 32.98 99 PHE A C 1
ATOM 780 O O . PHE A 1 109 ? 14.984 10.137 36.491 1.00 31.47 99 PHE A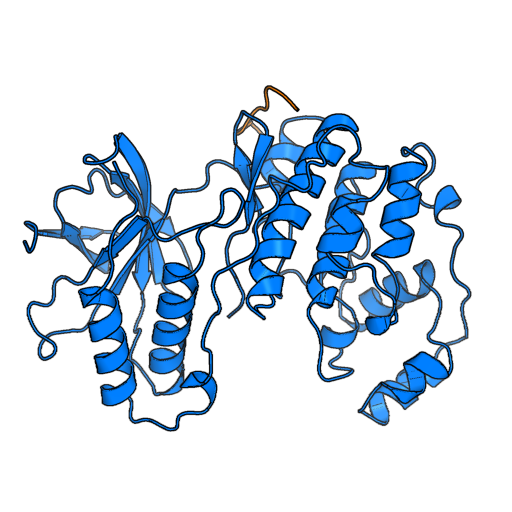 O 1
ATOM 788 N N . ASN A 1 110 ? 14.225 11.729 35.105 1.00 31.44 100 ASN A N 1
ATOM 789 C CA . ASN A 1 110 ? 14.889 11.166 33.953 1.00 31.37 100 ASN A CA 1
ATOM 790 C C . ASN A 1 110 ? 15.522 12.176 33.039 1.00 30.74 100 ASN A C 1
ATOM 791 O O . ASN A 1 110 ? 16.559 11.896 32.486 1.00 32.19 100 ASN A O 1
ATOM 796 N N . ASP A 1 111 ? 14.883 13.320 32.795 1.00 29.82 101 ASP A N 1
ATOM 797 C CA . ASP A 1 111 ? 15.413 14.235 31.805 1.00 28.85 101 ASP A CA 1
ATOM 798 C C . ASP A 1 111 ? 15.848 15.535 32.428 1.00 27.39 101 ASP A C 1
ATOM 799 O O . ASP A 1 111 ? 15.296 15.972 33.466 1.00 25.21 101 ASP A O 1
ATOM 804 N N . VAL A 1 112 ? 16.825 16.140 31.762 1.00 25.11 102 VAL A N 1
ATOM 805 C CA . VAL A 1 112 ? 17.406 17.396 32.160 1.00 23.84 102 VAL A CA 1
ATOM 806 C C . VAL A 1 112 ? 17.430 18.343 30.958 1.00 22.54 102 VAL A C 1
ATOM 807 O O . VAL A 1 112 ? 17.939 17.990 29.900 1.00 21.23 102 VAL A O 1
ATOM 811 N N . TYR A 1 113 ? 16.947 19.572 31.172 1.00 21.64 103 TYR A N 1
ATOM 812 C CA . TYR A 1 113 ? 16.934 20.614 30.174 1.00 20.63 103 TYR A CA 1
ATOM 813 C C . TYR A 1 113 ? 17.712 21.807 30.678 1.00 21.81 103 TYR A C 1
ATOM 814 O O . TYR A 1 113 ? 17.482 22.274 31.829 1.00 22.20 103 TYR A O 1
ATOM 823 N N . LEU A 1 114 ? 18.590 22.349 29.811 1.00 21.78 104 LEU A N 1
ATOM 824 C CA . LEU A 1 114 ? 19.418 23.513 30.157 1.00 22.40 104 LEU A CA 1
ATOM 825 C C . LEU A 1 114 ? 19.011 24.667 29.253 1.00 23.28 104 LEU A C 1
ATOM 826 O O . LEU A 1 114 ? 18.761 24.472 28.027 1.00 22.08 104 LEU A O 1
ATOM 831 N N . VAL A 1 115 ? 18.973 25.850 29.867 1.00 22.24 105 VAL A N 1
ATOM 832 C CA . VAL A 1 115 ? 18.633 27.036 29.162 1.00 22.52 105 VAL A CA 1
ATOM 833 C C . VAL A 1 115 ? 19.774 28.063 29.265 1.00 23.97 105 VAL A C 1
ATOM 834 O O . VAL A 1 115 ? 20.287 28.340 30.366 1.00 23.08 105 VAL A O 1
ATOM 838 N N . THR A 1 116 ? 20.150 28.597 28.105 1.00 25.34 106 THR A N 1
ATOM 839 C CA . THR A 1 116 ? 21.160 29.650 27.978 1.00 28.86 106 THR A CA 1
ATOM 840 C C . THR A 1 116 ? 20.688 30.701 26.984 1.00 31.10 106 THR A C 1
ATOM 841 O O . THR A 1 116 ? 19.693 30.512 26.280 1.00 31.19 106 THR A O 1
ATOM 845 N N . HIS A 1 117 ? 21.431 31.803 26.909 1.00 35.79 107 HIS A N 1
ATOM 846 C CA . HIS A 1 117 ? 21.083 32.943 26.020 1.00 38.99 107 HIS A CA 1
ATOM 847 C C . HIS A 1 117 ? 20.911 32.767 24.491 1.00 39.24 107 HIS A C 1
ATOM 848 O O . HIS A 1 117 ? 20.128 33.510 23.917 1.00 41.07 107 HIS A O 1
ATOM 855 N N . LEU A 1 118 ? 21.561 31.856 23.804 1.00 38.41 108 LEU A N 1
ATOM 856 C CA . LEU A 1 118 ? 21.259 31.757 22.306 1.00 40.75 108 LEU A CA 1
ATOM 857 C C . LEU A 1 118 ? 22.141 32.659 21.510 1.00 41.25 108 LEU A C 1
ATOM 858 O O . LEU A 1 118 ? 22.009 33.873 21.550 1.00 41.46 108 LEU A O 1
ATOM 863 N N . MET A 1 119 ? 23.048 32.052 20.777 1.00 42.85 109 MET A N 1
ATOM 864 C CA . MET A 1 119 ? 24.041 32.841 20.070 1.00 44.09 109 MET A CA 1
ATOM 865 C C . MET A 1 119 ? 23.485 33.195 18.699 1.00 42.60 109 MET A C 1
ATOM 866 O O . MET A 1 119 ? 23.090 32.293 17.963 1.00 42.91 109 MET A O 1
ATOM 871 N N . GLY A 1 120 ? 23.385 34.502 18.405 1.00 41.82 110 GLY A N 1
ATOM 872 C CA . GLY A 1 120 ? 23.212 34.993 17.020 1.00 39.64 110 GLY A CA 1
ATOM 873 C C . GLY A 1 120 ? 24.347 34.467 16.145 1.00 38.02 110 GLY A C 1
ATOM 874 O O . GLY A 1 120 ? 24.222 33.434 15.489 1.00 39.39 110 GLY A O 1
ATOM 875 N N . ALA A 1 121 ? 25.504 35.112 16.227 1.00 35.40 111 ALA A N 1
ATOM 876 C CA . ALA A 1 121 ? 26.633 34.788 15.387 1.00 31.33 111 ALA A CA 1
ATOM 877 C C . ALA A 1 121 ? 27.781 34.342 16.278 1.00 29.47 111 ALA A C 1
ATOM 878 O O . ALA A 1 121 ? 27.888 34.764 17.411 1.00 29.01 111 ALA A O 1
ATOM 880 N N . ASP A 1 122 ? 28.631 33.482 15.758 1.00 27.08 112 ASP A N 1
ATOM 881 C CA . ASP A 1 122 ? 29.915 33.255 16.378 1.00 26.13 112 ASP A CA 1
ATOM 882 C C . ASP A 1 122 ? 30.952 34.132 15.654 1.00 24.83 112 ASP A C 1
ATOM 883 O O . ASP A 1 122 ? 30.623 34.897 14.754 1.00 24.77 112 ASP A O 1
ATOM 888 N N . LEU A 1 123 ? 32.215 33.966 16.000 1.00 23.08 113 LEU A N 1
ATOM 889 C CA . LEU A 1 123 ? 33.246 34.821 15.439 1.00 21.27 113 LEU A CA 1
ATOM 890 C C . LEU A 1 123 ? 33.468 34.622 13.917 1.00 20.35 113 LEU A C 1
ATOM 891 O O . LEU A 1 123 ? 33.795 35.580 13.216 1.00 21.69 113 LEU A O 1
ATOM 896 N N . ASN A 1 124 ? 33.317 33.410 13.417 1.00 20.17 114 ASN A N 1
ATOM 897 C CA . ASN A 1 124 ? 33.342 33.162 11.938 1.00 20.43 114 ASN A CA 1
ATOM 898 C C . ASN A 1 124 ? 32.285 33.958 11.192 1.00 20.02 114 ASN A C 1
ATOM 899 O O . ASN A 1 124 ? 32.603 34.535 10.181 1.00 22.08 114 ASN A O 1
ATOM 904 N N . ASN A 1 125 ? 31.072 34.066 11.707 1.00 19.56 115 ASN A N 1
ATOM 905 C CA . ASN A 1 125 ? 30.070 34.881 11.051 1.00 19.59 115 ASN A CA 1
ATOM 906 C C . ASN A 1 125 ? 30.478 36.307 11.055 1.00 19.05 115 ASN A C 1
ATOM 907 O O . ASN A 1 125 ? 30.224 37.021 10.106 1.00 18.15 115 ASN A O 1
ATOM 912 N N . ILE A 1 126 ? 31.075 36.789 12.140 1.00 18.73 116 ILE A N 1
ATOM 913 C CA . ILE A 1 126 ? 31.463 38.194 12.152 1.00 19.19 116 ILE A CA 1
ATOM 914 C C . ILE A 1 126 ? 32.494 38.445 10.983 1.00 20.01 116 ILE A C 1
ATOM 915 O O . ILE A 1 126 ? 32.332 39.372 10.183 1.00 20.76 116 ILE A O 1
ATOM 920 N N . VAL A 1 127 ? 33.521 37.618 10.897 1.00 19.70 117 VAL A N 1
ATOM 921 C CA . VAL A 1 127 ? 34.584 37.807 9.919 1.00 20.64 117 VAL A CA 1
ATOM 922 C C . VAL A 1 127 ? 34.006 37.659 8.484 1.00 21.63 117 VAL A C 1
ATOM 923 O O . VAL A 1 127 ? 34.374 38.408 7.566 1.00 21.43 117 VAL A O 1
ATOM 927 N N . LYS A 1 128 ? 33.050 36.759 8.324 1.00 20.88 118 LYS A N 1
ATOM 928 C CA . LYS A 1 128 ? 32.399 36.601 7.033 1.00 22.51 118 LYS A CA 1
ATOM 929 C C . LYS A 1 128 ? 31.598 37.835 6.501 1.00 22.40 118 LYS A C 1
ATOM 930 O O . LYS A 1 128 ? 31.585 38.059 5.317 1.00 22.71 118 LYS A O 1
ATOM 936 N N . CYS A 1 129 ? 31.003 38.658 7.364 1.00 22.86 119 CYS A N 1
ATOM 937 C CA . CYS A 1 129 ? 30.177 39.792 6.937 1.00 22.63 119 CYS A CA 1
ATOM 938 C C . CYS A 1 129 ? 30.865 41.141 6.967 1.00 21.41 119 CYS A C 1
ATOM 939 O O . CYS A 1 129 ? 30.278 42.131 6.554 1.00 20.77 119 CYS A O 1
ATOM 942 N N . GLN A 1 130 ? 32.108 41.224 7.441 1.00 19.71 120 GLN A N 1
ATOM 943 C CA . GLN A 1 130 ? 32.804 42.501 7.354 1.00 18.67 120 GLN A CA 1
ATOM 944 C C . GLN A 1 130 ? 34.297 42.351 7.610 1.00 18.48 120 GLN A C 1
ATOM 945 O O . GLN A 1 130 ? 34.781 41.321 8.134 1.00 16.60 120 GLN A O 1
ATOM 951 N N . LYS A 1 131 ? 35.023 43.388 7.203 1.00 19.40 121 LYS A N 1
ATOM 952 C CA . LYS A 1 131 ? 36.459 43.468 7.471 1.00 21.14 121 LYS A CA 1
ATOM 953 C C . LYS A 1 131 ? 36.599 44.070 8.866 1.00 21.85 121 LYS A C 1
ATOM 954 O O . LYS A 1 131 ? 36.119 45.173 9.089 1.00 23.12 121 LYS A O 1
ATOM 960 N N . LEU A 1 132 ? 37.232 43.349 9.774 1.00 22.01 122 LEU A N 1
ATOM 961 C CA . LEU A 1 132 ? 37.493 43.881 11.117 1.00 23.94 122 LEU A CA 1
ATOM 962 C C . LEU A 1 132 ? 38.621 44.938 11.126 1.00 25.15 122 LEU A C 1
ATOM 963 O O . LEU A 1 132 ? 39.694 44.730 10.524 1.00 26.69 122 LEU A O 1
ATOM 968 N N . THR A 1 133 ? 38.421 46.050 11.824 1.00 25.18 123 THR A N 1
ATOM 969 C CA . THR A 1 133 ? 39.552 46.999 12.051 1.00 24.54 123 THR A CA 1
ATOM 970 C C . THR A 1 133 ? 40.433 46.493 13.220 1.00 25.09 123 THR A C 1
ATOM 971 O O . THR A 1 133 ? 40.043 45.513 13.920 1.00 24.97 123 THR A O 1
ATOM 975 N N . ASP A 1 134 ? 41.592 47.138 13.429 1.00 25.01 124 ASP A N 1
ATOM 976 C CA . ASP A 1 134 ? 42.515 46.787 14.502 1.00 25.26 124 ASP A CA 1
ATOM 977 C C . ASP A 1 134 ? 41.831 47.037 15.823 1.00 24.81 124 ASP A C 1
ATOM 978 O O . ASP A 1 134 ? 42.014 46.269 16.767 1.00 25.71 124 ASP A O 1
ATOM 983 N N . ASP A 1 135 ? 40.997 48.056 15.894 1.00 22.77 125 ASP A N 1
ATOM 984 C CA . ASP A 1 135 ? 40.221 48.286 17.115 1.00 22.71 125 ASP A CA 1
ATOM 985 C C . ASP A 1 135 ? 39.216 47.147 17.463 1.00 21.75 125 ASP A C 1
ATOM 986 O O . ASP A 1 135 ? 39.060 46.798 18.638 1.00 19.54 125 ASP A O 1
ATOM 991 N N . HIS A 1 136 ? 38.541 46.574 16.451 1.00 20.19 126 HIS A N 1
ATOM 992 C CA . HIS A 1 136 ? 37.701 45.387 16.659 1.00 20.65 126 HIS A CA 1
ATOM 993 C C . HIS A 1 136 ? 38.516 44.207 17.211 1.00 19.76 126 HIS A C 1
ATOM 994 O O . HIS A 1 136 ? 38.042 43.468 18.093 1.00 19.89 126 HIS A O 1
ATOM 1001 N N . VAL A 1 137 ? 39.733 44.026 16.700 1.00 17.74 127 VAL A N 1
ATOM 1002 C CA . VAL A 1 137 ? 40.503 42.904 17.143 1.00 16.73 127 VAL A CA 1
ATOM 1003 C C . VAL A 1 137 ? 40.933 43.170 18.591 1.00 17.62 127 VAL A C 1
ATOM 1004 O O . VAL A 1 137 ? 40.887 42.261 19.403 1.00 17.46 127 VAL A O 1
ATOM 1008 N N . GLN A 1 138 ? 41.313 44.402 18.915 1.00 16.27 128 GLN A N 1
ATOM 1009 C CA . GLN A 1 138 ? 41.635 44.720 20.280 1.00 17.68 128 GLN A CA 1
ATOM 1010 C C . GLN A 1 138 ? 40.466 44.376 21.245 1.00 17.32 128 GLN A C 1
ATOM 1011 O O . GLN A 1 138 ? 40.714 43.710 22.273 1.00 17.02 128 GLN A O 1
ATOM 1017 N N . PHE A 1 139 ? 39.247 44.857 20.955 1.00 15.24 129 PHE A N 1
ATOM 1018 C CA . PHE A 1 139 ? 38.108 44.610 21.848 1.00 14.88 129 PHE A CA 1
ATOM 1019 C C . PHE A 1 139 ? 37.758 43.085 21.933 1.00 15.84 129 PHE A C 1
ATOM 1020 O O . PHE A 1 139 ? 37.432 42.545 23.006 1.00 14.83 129 PHE A O 1
ATOM 1028 N N . LEU A 1 140 ? 37.815 42.394 20.796 1.00 15.71 130 LEU A N 1
ATOM 1029 C CA . LEU A 1 140 ? 37.431 40.989 20.770 1.00 15.56 130 LEU A CA 1
ATOM 1030 C C . LEU A 1 140 ? 38.415 40.207 21.613 1.00 15.34 130 LEU A C 1
ATOM 1031 O O . LEU A 1 140 ? 38.010 39.438 22.494 1.00 14.66 130 LEU A O 1
ATOM 1036 N N . ILE A 1 141 ? 39.709 40.408 21.376 1.00 14.56 131 ILE A N 1
ATOM 1037 C CA . ILE A 1 141 ? 40.664 39.605 22.102 1.00 14.61 131 ILE A CA 1
ATOM 1038 C C . ILE A 1 141 ? 40.665 39.981 23.603 1.00 14.75 131 ILE A C 1
ATOM 1039 O O . ILE A 1 141 ? 40.874 39.131 24.444 1.00 14.78 131 ILE A O 1
ATOM 1044 N N . TYR A 1 142 ? 40.460 41.265 23.904 1.00 15.24 132 TYR A N 1
ATOM 1045 C CA . TYR A 1 142 ? 40.454 41.795 25.289 1.00 15.50 132 TYR A CA 1
ATOM 1046 C C . TYR A 1 142 ? 39.368 40.988 26.016 1.00 15.61 132 TYR A C 1
ATOM 1047 O O . TYR A 1 142 ? 39.637 40.391 27.038 1.00 15.31 132 TYR A O 1
ATOM 1056 N N . GLN A 1 143 ? 38.196 40.880 25.393 1.00 15.84 133 GLN A N 1
ATOM 1057 C CA . GLN A 1 143 ? 37.088 40.143 25.984 1.00 16.52 133 GLN A CA 1
ATOM 1058 C C . GLN A 1 143 ? 37.303 38.641 26.170 1.00 16.73 133 GLN A C 1
ATOM 1059 O O . GLN A 1 143 ? 36.931 38.097 27.227 1.00 15.81 133 GLN A O 1
ATOM 1065 N N . ILE A 1 144 ? 37.950 37.980 25.205 1.00 15.41 134 ILE A N 1
ATOM 1066 C CA . ILE A 1 144 ? 38.349 36.624 25.479 1.00 16.00 134 ILE A CA 1
ATOM 1067 C C . ILE A 1 144 ? 39.224 36.468 26.718 1.00 16.24 134 ILE A C 1
ATOM 1068 O O . ILE A 1 144 ? 38.991 35.581 27.546 1.00 15.73 134 ILE A O 1
ATOM 1073 N N . LEU A 1 145 ? 40.251 37.322 26.820 1.00 16.16 135 LEU A N 1
ATOM 1074 C CA . LEU A 1 145 ? 41.239 37.213 27.908 1.00 16.53 135 LEU A CA 1
ATOM 1075 C C . LEU A 1 145 ? 40.554 37.533 29.240 1.00 16.69 135 LEU A C 1
ATOM 1076 O O . LEU A 1 145 ? 40.823 36.848 30.223 1.00 16.23 135 LEU A O 1
ATOM 1081 N N . ARG A 1 146 ? 39.644 38.512 29.233 1.00 14.77 136 ARG A N 1
ATOM 1082 C CA . ARG A 1 146 ? 38.898 38.859 30.423 1.00 16.58 136 ARG A CA 1
ATOM 1083 C C . ARG A 1 146 ? 38.027 37.657 30.860 1.00 17.25 136 ARG A C 1
ATOM 1084 O O . ARG A 1 146 ? 37.998 37.330 32.024 1.00 16.32 136 ARG A O 1
ATOM 1092 N N . GLY A 1 147 ? 37.332 37.001 29.922 1.00 16.60 137 GLY A N 1
ATOM 1093 C CA . GLY A 1 147 ? 36.606 35.794 30.249 1.00 16.75 137 GLY A CA 1
ATOM 1094 C C . GLY A 1 147 ? 37.543 34.734 30.802 1.00 17.55 137 GLY A C 1
ATOM 1095 O O . GLY A 1 147 ? 37.218 34.037 31.781 1.00 17.28 137 GLY A O 1
ATOM 1096 N N . LEU A 1 148 ? 38.724 34.640 30.200 1.00 17.60 138 LEU A N 1
ATOM 1097 C CA . LEU A 1 148 ? 39.653 33.543 30.513 1.00 17.93 138 LEU A CA 1
ATOM 1098 C C . LEU A 1 148 ? 40.249 33.795 31.880 1.00 17.48 138 LEU A C 1
ATOM 1099 O O . LEU A 1 148 ? 40.493 32.877 32.606 1.00 17.61 138 LEU A O 1
ATOM 1104 N N . LYS A 1 149 ? 40.504 35.055 32.219 1.00 16.61 139 LYS A N 1
ATOM 1105 C CA . LYS A 1 149 ? 41.073 35.352 33.513 1.00 16.60 139 LYS A CA 1
ATOM 1106 C C . LYS A 1 149 ? 40.131 34.794 34.585 1.00 17.78 139 LYS A C 1
ATOM 1107 O O . LYS A 1 149 ? 40.577 34.243 35.592 1.00 18.66 139 LYS A O 1
ATOM 1113 N N . TYR A 1 150 ? 38.830 34.952 34.358 1.00 17.88 140 TYR A N 1
ATOM 1114 C CA . TYR A 1 150 ? 37.823 34.516 35.272 1.00 18.56 140 TYR A CA 1
ATOM 1115 C C . TYR A 1 150 ? 37.763 32.970 35.393 1.00 18.98 140 TYR A C 1
ATOM 1116 O O . TYR A 1 150 ? 37.853 32.423 36.507 1.00 20.38 140 TYR A O 1
ATOM 1125 N N . ILE A 1 151 ? 37.670 32.297 34.265 1.00 18.65 141 ILE A N 1
ATOM 1126 C CA . ILE A 1 151 ? 37.653 30.819 34.147 1.00 20.28 141 ILE A CA 1
ATOM 1127 C C . ILE A 1 151 ? 38.870 30.215 34.850 1.00 21.10 141 ILE A C 1
ATOM 1128 O O . ILE A 1 151 ? 38.727 29.305 35.730 1.00 22.14 141 ILE A O 1
ATOM 1133 N N . HIS A 1 152 ? 40.058 30.740 34.499 1.00 20.25 142 HIS A N 1
ATOM 1134 C CA . HIS A 1 152 ? 41.311 30.243 35.006 1.00 20.42 142 HIS A CA 1
ATOM 1135 C C . HIS A 1 152 ? 41.441 30.482 36.512 1.00 21.41 142 HIS A C 1
ATOM 1136 O O . HIS A 1 152 ? 42.057 29.676 37.187 1.00 20.76 142 HIS A O 1
ATOM 1143 N N . SER A 1 153 ? 40.875 31.578 37.035 1.00 21.93 143 SER A N 1
ATOM 1144 C CA . SER A 1 153 ? 40.911 31.838 38.476 1.00 22.41 143 SER A CA 1
ATOM 1145 C C . SER A 1 153 ? 40.054 30.828 39.261 1.00 23.47 143 SER A C 1
ATOM 1146 O O . SER A 1 153 ? 40.203 30.737 40.460 1.00 24.35 143 SER A O 1
ATOM 1149 N N . ALA A 1 154 ? 39.169 30.100 38.595 1.00 24.28 144 ALA A N 1
ATOM 1150 C CA . ALA A 1 154 ? 38.429 28.979 39.212 1.00 25.38 144 ALA A CA 1
ATOM 1151 C C . ALA A 1 154 ? 39.114 27.631 38.965 1.00 26.31 144 ALA A C 1
ATOM 1152 O O . ALA A 1 154 ? 38.477 26.593 39.222 1.00 26.46 144 ALA A O 1
ATOM 1154 N N . ASP A 1 155 ? 40.360 27.625 38.423 1.00 26.25 145 ASP A N 1
ATOM 1155 C CA . ASP A 1 155 ? 41.039 26.395 38.060 1.00 26.98 145 ASP A CA 1
ATOM 1156 C C . ASP A 1 155 ? 40.273 25.538 37.056 1.00 25.84 145 ASP A C 1
ATOM 1157 O O . ASP A 1 155 ? 40.256 24.304 37.097 1.00 24.10 145 ASP A O 1
ATOM 1162 N N . ILE A 1 156 ? 39.641 26.230 36.134 1.00 27.01 146 ILE A N 1
ATOM 1163 C CA . ILE A 1 156 ? 38.980 25.599 34.998 1.00 27.81 146 ILE A CA 1
ATOM 1164 C C . ILE A 1 156 ? 39.799 25.876 33.750 1.00 27.33 146 ILE A C 1
ATOM 1165 O O . ILE A 1 156 ? 40.282 27.013 33.554 1.00 27.43 146 ILE A O 1
ATOM 1170 N N . ILE A 1 157 ? 39.984 24.851 32.934 1.00 26.57 147 ILE A N 1
ATOM 1171 C CA . ILE A 1 157 ? 40.632 25.022 31.646 1.00 25.60 147 ILE A CA 1
ATOM 1172 C C . ILE A 1 157 ? 39.567 24.807 30.554 1.00 24.84 147 ILE A C 1
ATOM 1173 O O . ILE A 1 157 ? 38.844 23.838 30.576 1.00 23.76 147 ILE A O 1
ATOM 1178 N N . HIS A 1 158 ? 39.472 25.720 29.598 1.00 24.57 148 HIS A N 1
ATOM 1179 C CA . HIS A 1 158 ? 38.409 25.627 28.617 1.00 24.06 148 HIS A CA 1
ATOM 1180 C C . HIS A 1 158 ? 38.682 24.414 27.723 1.00 25.41 148 HIS A C 1
ATOM 1181 O O . HIS A 1 158 ? 37.808 23.539 27.552 1.00 26.03 148 HIS A O 1
ATOM 1188 N N . ARG A 1 159 ? 39.905 24.360 27.201 1.00 26.30 149 ARG A N 1
ATOM 1189 C CA . ARG A 1 159 ? 40.424 23.288 26.358 1.00 28.15 149 ARG A CA 1
ATOM 1190 C C . ARG A 1 159 ? 39.979 23.313 24.918 1.00 27.59 149 ARG A C 1
ATOM 1191 O O . ARG A 1 159 ? 40.576 22.618 24.121 1.00 28.30 149 ARG A O 1
ATOM 1199 N N . ASP A 1 160 ? 38.931 24.036 24.562 1.00 26.37 150 ASP A N 1
ATOM 1200 C CA . ASP A 1 160 ? 38.514 23.960 23.172 1.00 26.64 150 ASP A CA 1
ATOM 1201 C C . ASP A 1 160 ? 38.134 25.356 22.597 1.00 25.24 150 ASP A C 1
ATOM 1202 O O . ASP A 1 160 ? 37.145 25.484 21.884 1.00 25.20 150 ASP A O 1
ATOM 1207 N N . LEU A 1 161 ? 38.919 26.398 22.922 1.00 23.39 151 LEU A N 1
ATOM 1208 C CA . LEU A 1 161 ? 38.674 27.720 22.357 1.00 21.86 151 LEU A CA 1
ATOM 1209 C C . LEU A 1 161 ? 38.914 27.669 20.867 1.00 21.16 151 LEU A C 1
ATOM 1210 O O . LEU A 1 161 ? 39.900 27.120 20.441 1.00 21.02 151 LEU A O 1
ATOM 1215 N N . LYS A 1 162 ? 37.998 28.225 20.098 1.00 19.33 152 LYS A N 1
ATOM 1216 C CA . LYS A 1 162 ? 38.147 28.347 18.679 1.00 19.30 152 LYS A CA 1
ATOM 1217 C C . LYS A 1 162 ? 37.038 29.286 18.229 1.00 18.51 152 LYS A C 1
ATOM 1218 O O . LYS A 1 162 ? 36.146 29.595 19.009 1.00 19.06 152 LYS A O 1
ATOM 1224 N N . PRO A 1 163 ? 37.120 29.786 16.990 1.00 17.63 153 PRO A N 1
ATOM 1225 C CA . PRO A 1 163 ? 36.158 30.814 16.619 1.00 17.11 153 PRO A CA 1
ATOM 1226 C C . PRO A 1 163 ? 34.690 30.413 16.751 1.00 17.85 153 PRO A C 1
ATOM 1227 O O . PRO A 1 163 ? 33.824 31.270 17.153 1.00 18.43 153 PRO A O 1
ATOM 1231 N N . SER A 1 164 ? 34.378 29.158 16.478 1.00 17.76 154 SER A N 1
ATOM 1232 C CA . SER A 1 164 ? 32.970 28.790 16.543 1.00 20.59 154 SER A CA 1
ATOM 1233 C C . SER A 1 164 ? 32.453 28.581 18.031 1.00 20.57 154 SER A C 1
ATOM 1234 O O . SER A 1 164 ? 31.252 28.384 18.260 1.00 20.66 154 SER A O 1
ATOM 1237 N N . ASN A 1 165 ? 33.339 28.637 19.020 1.00 19.92 155 ASN A N 1
ATOM 1238 C CA . ASN A 1 165 ? 32.882 28.641 20.417 1.00 20.26 155 ASN A CA 1
ATOM 1239 C C . ASN A 1 165 ? 32.894 30.058 21.034 1.00 20.64 155 ASN A C 1
ATOM 1240 O O . ASN A 1 165 ? 33.014 30.179 22.269 1.00 21.52 155 ASN A O 1
ATOM 1245 N N . LEU A 1 166 ? 32.858 31.097 20.183 1.00 19.20 156 LEU A N 1
ATOM 1246 C CA . LEU A 1 166 ? 32.843 32.479 20.618 1.00 19.33 156 LEU A CA 1
ATOM 1247 C C . LEU A 1 166 ? 31.629 33.196 20.012 1.00 19.91 156 LEU A C 1
ATOM 1248 O O . LEU A 1 166 ? 31.568 33.404 18.781 1.00 19.88 156 LEU A O 1
ATOM 1253 N N . ALA A 1 167 ? 30.655 33.564 20.859 1.00 18.41 157 ALA A N 1
ATOM 1254 C CA . ALA A 1 167 ? 29.454 34.251 20.394 1.00 16.54 157 ALA A CA 1
ATOM 1255 C C . ALA A 1 167 ? 29.752 35.733 20.388 1.00 15.65 157 ALA A C 1
ATOM 1256 O O . ALA A 1 167 ? 30.457 36.224 21.258 1.00 16.43 157 ALA A O 1
ATOM 1258 N N . VAL A 1 168 ? 29.280 36.456 19.393 1.00 16.46 158 VAL A N 1
ATOM 1259 C CA . VAL A 1 168 ? 29.612 37.896 19.281 1.00 17.74 158 VAL A CA 1
ATOM 1260 C C . VAL A 1 168 ? 28.347 38.566 18.815 1.00 19.91 158 VAL A C 1
ATOM 1261 O O . VAL A 1 168 ? 27.722 38.076 17.867 1.00 23.46 158 VAL A O 1
ATOM 1265 N N . ASN A 1 169 ? 27.952 39.657 19.444 1.00 20.38 159 ASN A N 1
ATOM 1266 C CA . ASN A 1 169 ? 26.750 40.385 19.006 1.00 21.71 159 ASN A CA 1
ATOM 1267 C C . ASN A 1 169 ? 27.011 41.643 18.163 1.00 22.15 159 ASN A C 1
ATOM 1268 O O . ASN A 1 169 ? 28.171 41.870 17.740 1.00 21.12 159 ASN A O 1
ATOM 1273 N N . GLU A 1 170 ? 25.944 42.416 17.873 1.00 22.98 160 GLU A N 1
ATOM 1274 C CA . GLU A 1 170 ? 26.006 43.619 16.991 1.00 24.86 160 GLU A CA 1
ATOM 1275 C C . GLU A 1 170 ? 26.902 44.664 17.582 1.00 24.14 160 GLU A C 1
ATOM 1276 O O . GLU A 1 170 ? 27.471 45.511 16.839 1.00 23.64 160 GLU A O 1
ATOM 1282 N N . ASP A 1 171 ? 27.009 44.646 18.921 1.00 22.20 161 ASP A N 1
ATOM 1283 C CA . ASP A 1 171 ? 27.852 45.615 19.591 1.00 23.38 161 ASP A CA 1
ATOM 1284 C C . ASP A 1 171 ? 29.299 45.134 19.736 1.00 22.36 161 ASP A C 1
ATOM 1285 O O . ASP A 1 171 ? 30.079 45.765 20.435 1.00 22.22 161 ASP A O 1
ATOM 1290 N N . CYS A 1 172 ? 29.642 44.018 19.095 1.00 21.08 162 CYS A N 1
ATOM 1291 C CA . CYS A 1 172 ? 30.968 43.442 19.200 1.00 20.98 162 CYS A CA 1
ATOM 1292 C C . CYS A 1 172 ? 31.261 42.925 20.653 1.00 20.73 162 CYS A C 1
ATOM 1293 O O . CYS A 1 172 ? 32.422 42.777 21.055 1.00 19.55 162 CYS A O 1
ATOM 1296 N N . GLU A 1 173 ? 30.209 42.644 21.427 1.00 19.40 163 GLU A N 1
ATOM 1297 C CA . GLU A 1 173 ? 30.404 42.060 22.766 1.00 19.77 163 GLU A CA 1
ATOM 1298 C C . GLU A 1 173 ? 30.505 40.557 22.610 1.00 19.03 163 GLU A C 1
ATOM 1299 O O . GLU A 1 173 ? 29.784 39.970 21.807 1.00 19.02 163 GLU A O 1
ATOM 1305 N N . LEU A 1 174 ? 31.371 39.928 23.392 1.00 18.54 164 LEU A N 1
ATOM 1306 C CA . LEU A 1 174 ? 31.718 38.547 23.160 1.00 18.61 164 LEU A CA 1
ATOM 1307 C C . LEU A 1 174 ? 31.495 37.699 24.411 1.00 18.63 164 LEU A C 1
ATOM 1308 O O . LEU A 1 174 ? 31.742 38.193 25.547 1.00 18.76 164 LEU A O 1
ATOM 1313 N N . LYS A 1 175 ? 31.094 36.438 24.190 1.00 18.14 165 LYS A N 1
ATOM 1314 C CA . LYS A 1 175 ? 31.064 35.413 25.245 1.00 19.28 165 LYS A CA 1
ATOM 1315 C C . LYS A 1 175 ? 31.654 34.100 24.810 1.00 18.48 165 LYS A C 1
ATOM 1316 O O . LYS A 1 175 ? 31.407 33.625 23.709 1.00 18.56 165 LYS A O 1
ATOM 1322 N N . ILE A 1 176 ? 32.367 33.464 25.723 1.00 19.11 166 ILE A N 1
ATOM 1323 C CA . ILE A 1 176 ? 32.951 32.164 25.498 1.00 18.42 166 ILE A CA 1
ATOM 1324 C C . ILE A 1 176 ? 31.915 31.077 25.764 1.00 21.57 166 ILE A C 1
ATOM 1325 O O . ILE A 1 176 ? 31.257 31.047 26.824 1.00 20.99 166 ILE A O 1
ATOM 1330 N N . LEU A 1 177 ? 31.772 30.174 24.799 1.00 24.13 167 LEU A N 1
ATOM 1331 C CA . LEU A 1 177 ? 30.781 29.090 24.906 1.00 26.83 167 LEU A CA 1
ATOM 1332 C C . LEU A 1 177 ? 31.508 27.762 24.966 1.00 27.31 167 LEU A C 1
ATOM 1333 O O . LEU A 1 177 ? 32.740 27.669 24.741 1.00 25.34 167 LEU A O 1
ATOM 1338 N N . ASP A 1 178 ? 30.686 26.734 25.165 1.00 29.50 168 ASP A N 1
ATOM 1339 C CA . ASP A 1 178 ? 31.051 25.312 24.984 1.00 32.75 168 ASP A CA 1
ATOM 1340 C C . ASP A 1 178 ? 32.368 24.846 25.563 1.00 33.57 168 ASP A C 1
ATOM 1341 O O . ASP A 1 178 ? 33.236 24.428 24.820 1.00 33.23 168 ASP A O 1
ATOM 1346 N N . PHE A 1 179 ? 32.509 24.873 26.882 1.00 35.47 169 PHE A N 1
ATOM 1347 C CA . PHE A 1 179 ? 33.654 24.196 27.505 1.00 38.60 169 PHE A CA 1
ATOM 1348 C C . PHE A 1 179 ? 33.826 22.709 27.107 1.00 40.38 169 PHE A C 1
ATOM 1349 O O . PHE A 1 179 ? 32.839 22.015 26.917 1.00 39.64 169 PHE A O 1
ATOM 1357 N N . GLY A 1 180 ? 35.065 22.223 26.974 1.00 42.89 170 GLY A N 1
ATOM 1358 C CA . GLY A 1 180 ? 35.254 20.746 27.046 1.00 47.51 170 GLY A CA 1
ATOM 1359 C C . GLY A 1 180 ? 35.191 20.337 28.529 1.00 50.06 170 GLY A C 1
ATOM 1360 O O . GLY A 1 180 ? 35.772 21.059 29.338 1.00 50.40 170 GLY A O 1
ATOM 1361 N N . LEU A 1 181 ? 34.548 19.230 28.962 1.00 52.97 171 LEU A N 1
ATOM 1362 C CA . LEU A 1 181 ? 34.027 18.058 28.215 1.00 55.28 171 LEU A CA 1
ATOM 1363 C C . LEU A 1 181 ? 34.214 16.812 29.107 1.00 55.22 171 LEU A C 1
ATOM 1364 O O . LEU A 1 181 ? 34.106 16.857 30.341 1.00 55.34 171 LEU A O 1
ATOM 1369 N N . ALA A 1 194 ? 36.701 17.621 14.022 1.00 55.75 184 ALA A N 1
ATOM 1370 C CA . ALA A 1 194 ? 36.126 18.628 14.925 1.00 55.48 184 ALA A CA 1
ATOM 1371 C C . ALA A 1 194 ? 36.935 19.939 15.098 1.00 54.63 184 ALA A C 1
ATOM 1372 O O . ALA A 1 194 ? 36.538 20.770 15.932 1.00 56.10 184 ALA A O 1
ATOM 1374 N N . THR A 1 195 ? 38.026 20.118 14.315 1.00 52.54 185 THR A N 1
ATOM 1375 C CA . THR A 1 195 ? 39.111 21.212 14.397 1.00 48.89 185 THR A CA 1
ATOM 1376 C C . THR A 1 195 ? 40.097 21.344 15.596 1.00 46.57 185 THR A C 1
ATOM 1377 O O . THR A 1 195 ? 39.732 21.818 16.683 1.00 46.37 185 THR A O 1
ATOM 1381 N N . ARG A 1 196 ? 41.365 21.061 15.244 1.00 42.08 186 ARG A N 1
ATOM 1382 C CA . ARG A 1 196 ? 42.579 20.823 16.025 1.00 36.46 186 ARG A CA 1
ATOM 1383 C C . ARG A 1 196 ? 43.545 22.028 15.857 1.00 32.09 186 ARG A C 1
ATOM 1384 O O . ARG A 1 196 ? 44.630 22.138 16.508 1.00 29.05 186 ARG A O 1
ATOM 1392 N N . TRP A 1 197 ? 43.145 22.917 14.966 1.00 26.26 187 TRP A N 1
ATOM 1393 C CA . TRP A 1 197 ? 44.006 23.976 14.533 1.00 24.23 187 TRP A CA 1
ATOM 1394 C C . TRP A 1 197 ? 44.361 25.010 15.632 1.00 23.16 187 TRP A C 1
ATOM 1395 O O . TRP A 1 197 ? 45.414 25.674 15.526 1.00 21.50 187 TRP A O 1
ATOM 1406 N N . TYR A 1 198 ? 43.518 25.107 16.675 1.00 20.77 188 TYR A N 1
ATOM 1407 C CA . TYR A 1 198 ? 43.694 26.089 17.739 1.00 21.35 188 TYR A CA 1
ATOM 1408 C C . TYR A 1 198 ? 44.286 25.459 18.994 1.00 22.59 188 TYR A C 1
ATOM 1409 O O . TYR A 1 198 ? 44.398 26.130 20.019 1.00 21.43 188 TYR A O 1
ATOM 1418 N N . ARG A 1 199 ? 44.675 24.171 18.890 1.00 23.85 189 ARG A N 1
ATOM 1419 C CA . ARG A 1 199 ? 45.071 23.341 20.066 1.00 24.43 189 ARG A CA 1
ATOM 1420 C C . ARG A 1 199 ? 46.533 23.444 20.344 1.00 24.16 189 ARG A C 1
ATOM 1421 O O . ARG A 1 199 ? 47.350 23.418 19.428 1.00 22.40 189 ARG A O 1
ATOM 1429 N N . ALA A 1 200 ? 46.880 23.622 21.616 1.00 23.51 190 ALA A N 1
ATOM 1430 C CA . ALA A 1 200 ? 48.302 23.676 21.966 1.00 23.98 190 ALA A CA 1
ATOM 1431 C C . ALA A 1 200 ? 48.999 22.347 21.602 1.00 24.13 190 ALA A C 1
ATOM 1432 O O . ALA A 1 200 ? 48.413 21.302 21.714 1.00 23.66 190 ALA A O 1
ATOM 1434 N N . PRO A 1 201 ? 50.258 22.388 21.182 1.00 24.50 191 PRO A N 1
ATOM 1435 C CA . PRO A 1 201 ? 50.901 21.149 20.833 1.00 25.65 191 PRO A CA 1
ATOM 1436 C C . PRO A 1 201 ? 51.087 20.166 22.002 1.00 27.39 191 PRO A C 1
ATOM 1437 O O . PRO A 1 201 ? 50.998 18.957 21.757 1.00 28.12 191 PRO A O 1
ATOM 1441 N N . GLU A 1 202 ? 51.346 20.636 23.229 1.00 28.18 192 GLU A N 1
ATOM 1442 C CA . GLU A 1 202 ? 51.455 19.687 24.336 1.00 30.08 192 GLU A CA 1
ATOM 1443 C C . GLU A 1 202 ? 50.211 18.829 24.510 1.00 32.62 192 GLU A C 1
ATOM 1444 O O . GLU A 1 202 ? 50.330 17.721 25.016 1.00 34.05 192 GLU A O 1
ATOM 1450 N N . ILE A 1 203 ? 49.038 19.274 24.064 1.00 33.81 193 ILE A N 1
ATOM 1451 C CA . ILE A 1 203 ? 47.863 18.425 24.257 1.00 35.71 193 ILE A CA 1
ATOM 1452 C C . ILE A 1 203 ? 47.514 17.689 23.015 1.00 35.64 193 ILE A C 1
ATOM 1453 O O . ILE A 1 203 ? 47.043 16.553 23.060 1.00 36.06 193 ILE A O 1
ATOM 1458 N N . MET A 1 204 ? 47.820 18.300 21.895 1.00 35.72 194 MET A N 1
ATOM 1459 C CA . MET A 1 204 ? 47.615 17.643 20.639 1.00 36.43 194 MET A CA 1
ATOM 1460 C C . MET A 1 204 ? 48.395 16.291 20.557 1.00 37.36 194 MET A C 1
ATOM 1461 O O . MET A 1 204 ? 47.936 15.345 19.922 1.00 35.89 194 MET A O 1
ATOM 1466 N N . LEU A 1 205 ? 49.584 16.226 21.164 1.00 38.52 195 LEU A N 1
ATOM 1467 C CA . LEU A 1 205 ? 50.475 15.047 21.030 1.00 40.16 195 LEU A CA 1
ATOM 1468 C C . LEU A 1 205 ? 50.711 14.409 22.384 1.00 41.16 195 LEU A C 1
ATOM 1469 O O . LEU A 1 205 ? 51.623 13.576 22.561 1.00 41.90 195 LEU A O 1
ATOM 1474 N N . ASN A 1 206 ? 49.927 14.885 23.341 1.00 42.15 196 ASN A N 1
ATOM 1475 C CA . ASN A 1 206 ? 49.931 14.404 24.690 1.00 43.38 196 ASN A CA 1
ATOM 1476 C C . ASN A 1 206 ? 51.304 14.408 25.347 1.00 42.91 196 ASN A C 1
ATOM 1477 O O . ASN A 1 206 ? 51.696 13.434 25.940 1.00 43.25 196 ASN A O 1
ATOM 1482 N N . TRP A 1 207 ? 52.030 15.516 25.271 1.00 43.00 197 TRP A N 1
ATOM 1483 C CA . TRP A 1 207 ? 53.397 15.576 25.792 1.00 42.66 197 TRP A CA 1
ATOM 1484 C C . TRP A 1 207 ? 53.478 15.507 27.292 1.00 43.84 197 TRP A C 1
ATOM 1485 O O . TRP A 1 207 ? 54.483 15.088 27.834 1.00 43.43 197 TRP A O 1
ATOM 1496 N N . MET A 1 208 ? 52.426 15.934 27.969 1.00 45.75 198 MET A N 1
ATOM 1497 C CA . MET A 1 208 ? 52.525 16.160 29.396 1.00 48.54 198 MET A CA 1
ATOM 1498 C C . MET A 1 208 ? 51.152 16.491 29.974 1.00 50.37 198 MET A C 1
ATOM 1499 O O . MET A 1 208 ? 50.223 16.820 29.233 1.00 50.73 198 MET A O 1
ATOM 1504 N N . HIS A 1 209 ? 51.052 16.299 31.296 1.00 52.39 199 HIS A N 1
ATOM 1505 C CA . HIS A 1 209 ? 50.143 16.966 32.208 1.00 54.07 199 HIS A CA 1
ATOM 1506 C C . HIS A 1 209 ? 50.095 18.453 31.827 1.00 53.69 199 HIS A C 1
ATOM 1507 O O . HIS A 1 209 ? 51.073 19.180 32.008 1.00 54.09 199 HIS A O 1
ATOM 1514 N N . TYR A 1 210 ? 48.968 18.907 31.286 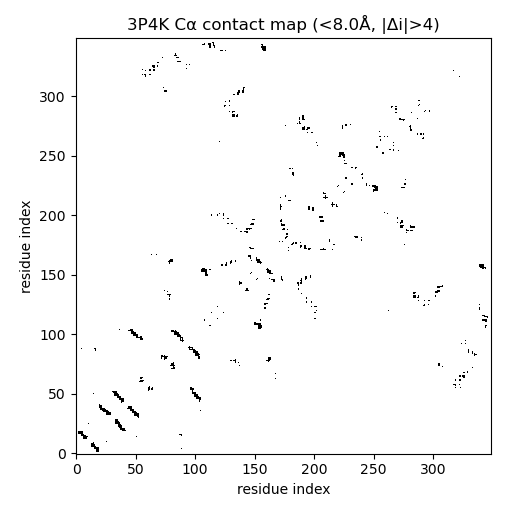1.00 52.89 200 TYR A N 1
ATOM 1515 C CA . TYR A 1 210 ? 48.879 20.281 30.773 1.00 52.11 200 TYR A CA 1
ATOM 1516 C C . TYR A 1 210 ? 48.165 21.360 31.662 1.00 50.97 200 TYR A C 1
ATOM 1517 O O . TYR A 1 210 ? 47.323 21.029 32.511 1.00 50.58 200 TYR A O 1
ATOM 1526 N N . ASN A 1 211 ? 48.513 22.642 31.443 1.00 48.74 201 ASN A N 1
ATOM 1527 C CA . ASN A 1 211 ? 48.013 23.728 32.287 1.00 46.35 201 ASN A CA 1
ATOM 1528 C C . ASN A 1 211 ? 47.110 24.688 31.547 1.00 43.29 201 ASN A C 1
ATOM 1529 O O . ASN A 1 211 ? 46.761 24.448 30.392 1.00 43.32 201 ASN A O 1
ATOM 1534 N N . GLN A 1 212 ? 46.739 25.758 32.244 1.00 39.32 202 GLN A N 1
ATOM 1535 C CA . GLN A 1 212 ? 45.728 26.678 31.813 1.00 35.46 202 GLN A CA 1
ATOM 1536 C C . GLN A 1 212 ? 46.153 27.366 30.551 1.00 32.43 202 GLN A C 1
ATOM 1537 O O . GLN A 1 212 ? 45.304 27.801 29.812 1.00 31.00 202 GLN A O 1
ATOM 1543 N N . THR A 1 213 ? 47.458 27.485 30.334 1.00 29.55 203 THR A N 1
ATOM 1544 C CA . THR A 1 213 ? 47.952 28.254 29.229 1.00 28.18 203 THR A CA 1
ATOM 1545 C C . THR A 1 213 ? 47.778 27.526 27.922 1.00 24.73 203 THR A C 1
ATOM 1546 O O . THR A 1 213 ? 48.104 28.121 26.902 1.00 24.21 203 THR A O 1
ATOM 1550 N N . VAL A 1 214 ? 47.209 26.322 27.906 1.00 21.05 204 VAL A N 1
ATOM 1551 C CA . VAL A 1 214 ? 46.773 25.779 26.583 1.00 20.14 204 VAL A CA 1
ATOM 1552 C C . VAL A 1 214 ? 45.718 26.704 25.933 1.00 18.63 204 VAL A C 1
ATOM 1553 O O . VAL A 1 214 ? 45.716 26.913 24.707 1.00 19.51 204 VAL A O 1
ATOM 1557 N N . ASP A 1 215 ? 44.845 27.273 26.755 1.00 16.63 205 ASP A N 1
ATOM 1558 C CA . ASP A 1 215 ? 43.906 28.290 26.309 1.00 16.18 205 ASP A CA 1
ATOM 1559 C C . ASP A 1 215 ? 44.579 29.570 25.724 1.00 16.85 205 ASP A C 1
ATOM 1560 O O . ASP A 1 215 ? 44.066 30.154 24.739 1.00 16.24 205 ASP A O 1
ATOM 1565 N N . ILE A 1 216 ? 45.681 30.028 26.334 1.00 14.82 206 ILE A N 1
ATOM 1566 C CA . ILE A 1 216 ? 46.393 31.228 25.784 1.00 14.83 206 ILE A CA 1
ATOM 1567 C C . ILE A 1 216 ? 46.923 30.919 24.381 1.00 13.56 206 ILE A C 1
ATOM 1568 O O . ILE A 1 216 ? 46.909 31.745 23.529 1.00 13.89 206 ILE A O 1
ATOM 1573 N N . TRP A 1 217 ? 47.368 29.698 24.160 1.00 14.23 207 TRP A N 1
ATOM 1574 C CA . TRP A 1 217 ? 47.869 29.270 22.851 1.00 15.69 207 TRP A CA 1
ATOM 1575 C C . TRP A 1 217 ? 46.706 29.405 21.863 1.00 16.29 207 TRP A C 1
ATOM 1576 O O . TRP A 1 217 ? 46.891 29.913 20.750 1.00 16.06 207 TRP A O 1
ATOM 1587 N N . SER A 1 218 ? 45.504 28.988 22.294 1.00 16.54 208 SER A N 1
ATOM 1588 C CA . SER A 1 218 ? 44.340 29.098 21.417 1.00 17.05 208 SER A CA 1
ATOM 1589 C C . SER A 1 218 ? 44.016 30.557 21.079 1.00 17.17 208 SER A C 1
ATOM 1590 O O . SER A 1 218 ? 43.693 30.864 19.950 1.00 16.86 208 SER A O 1
ATOM 1593 N N . VAL A 1 219 ? 44.116 31.450 22.054 1.00 16.89 209 VAL A N 1
ATOM 1594 C CA . VAL A 1 219 ? 43.877 32.867 21.812 1.00 16.33 209 VAL A CA 1
ATOM 1595 C C . VAL A 1 219 ? 44.898 33.387 20.800 1.00 16.75 209 VAL A C 1
ATOM 1596 O O . VAL A 1 219 ? 44.532 34.155 19.920 1.00 17.70 209 VAL A O 1
ATOM 1600 N N . GLY A 1 220 ? 46.163 33.002 20.921 1.00 16.75 210 GLY A N 1
ATOM 1601 C CA . GLY A 1 220 ? 47.168 33.458 19.947 1.00 15.95 210 GLY A CA 1
ATOM 1602 C C . GLY A 1 220 ? 46.740 33.038 18.534 1.00 16.60 210 GLY A C 1
ATOM 1603 O O . GLY A 1 220 ? 46.777 33.861 17.597 1.00 15.54 210 GLY A O 1
ATOM 1604 N N . CYS A 1 221 ? 46.280 31.771 18.387 1.00 16.27 211 CYS A N 1
ATOM 1605 C CA . CYS A 1 221 ? 45.857 31.258 17.069 1.00 15.87 211 CYS A CA 1
ATOM 1606 C C . CYS A 1 221 ? 44.680 32.036 16.543 1.00 15.85 211 CYS A C 1
ATOM 1607 O O . CYS A 1 221 ? 44.656 32.354 15.366 1.00 17.31 211 CYS A O 1
ATOM 1610 N N . ILE A 1 222 ? 43.713 32.354 17.409 1.00 14.81 212 ILE A N 1
ATOM 1611 C CA . ILE A 1 222 ? 42.549 33.105 16.989 1.00 14.52 212 ILE A CA 1
ATOM 1612 C C . ILE A 1 222 ? 42.929 34.547 16.579 1.00 14.52 212 ILE A C 1
ATOM 1613 O O . ILE A 1 222 ? 42.561 35.009 15.523 1.00 13.95 212 ILE A O 1
ATOM 1618 N N . MET A 1 223 ? 43.754 35.208 17.390 1.00 14.11 213 MET A N 1
ATOM 1619 C CA . MET A 1 223 ? 44.124 36.565 17.121 1.00 14.31 213 MET A CA 1
ATOM 1620 C C . MET A 1 223 ? 44.942 36.648 15.840 1.00 14.57 213 MET A C 1
ATOM 1621 O O . MET A 1 223 ? 44.696 37.555 15.047 1.00 14.80 213 MET A O 1
ATOM 1626 N N . ALA A 1 224 ? 45.900 35.731 15.635 1.00 13.43 214 ALA A N 1
ATOM 1627 C CA . ALA A 1 224 ? 46.722 35.750 14.395 1.00 14.40 214 ALA A CA 1
ATOM 1628 C C . ALA A 1 224 ? 45.815 35.711 13.154 1.00 14.73 214 ALA A C 1
ATOM 1629 O O . ALA A 1 224 ? 45.992 36.485 12.243 1.00 15.76 214 ALA A O 1
ATOM 1631 N N . GLU A 1 225 ? 44.794 34.858 13.178 1.00 15.15 215 GLU A N 1
ATOM 1632 C CA . GLU A 1 225 ? 43.881 34.698 12.072 1.00 15.53 215 GLU A CA 1
ATOM 1633 C C . GLU A 1 225 ? 42.973 35.914 11.904 1.00 16.64 215 GLU A C 1
ATOM 1634 O O . GLU A 1 225 ? 42.637 36.271 10.774 1.00 16.83 215 GLU A O 1
ATOM 1640 N N . LEU A 1 226 ? 42.586 36.582 12.998 1.00 16.93 216 LEU A N 1
ATOM 1641 C CA . LEU A 1 226 ? 41.830 37.821 12.858 1.00 16.60 216 LEU A CA 1
ATOM 1642 C C . LEU A 1 226 ? 42.641 38.896 12.183 1.00 17.67 216 LEU A C 1
ATOM 1643 O O . LEU A 1 226 ? 42.105 39.708 11.455 1.00 18.81 216 LEU A O 1
ATOM 1648 N N . LEU A 1 227 ? 43.942 38.939 12.453 1.00 19.14 217 LEU A N 1
ATOM 1649 C CA . LEU A 1 227 ? 44.812 39.973 11.906 1.00 20.03 217 LEU A CA 1
ATOM 1650 C C . LEU A 1 227 ? 45.086 39.685 10.409 1.00 21.53 217 LEU A C 1
ATOM 1651 O O . LEU A 1 227 ? 45.041 40.594 9.597 1.00 21.22 217 LEU A O 1
ATOM 1656 N N . THR A 1 228 ? 45.350 38.427 10.050 1.00 21.89 218 THR A N 1
ATOM 1657 C CA . THR A 1 228 ? 45.796 38.147 8.680 1.00 22.67 218 THR A CA 1
ATOM 1658 C C . THR A 1 228 ? 44.700 37.618 7.737 1.00 22.27 218 THR A C 1
ATOM 1659 O O . THR A 1 228 ? 44.914 37.529 6.567 1.00 23.71 218 THR A O 1
ATOM 1663 N N . GLY A 1 229 ? 43.569 37.182 8.245 1.00 21.67 219 GLY A N 1
ATOM 1664 C CA . GLY A 1 229 ? 42.644 36.417 7.449 1.00 21.54 219 GLY A CA 1
ATOM 1665 C C . GLY A 1 229 ? 43.045 34.971 7.143 1.00 22.47 219 GLY A C 1
ATOM 1666 O O . GLY A 1 229 ? 42.306 34.282 6.476 1.00 23.16 219 GLY A O 1
ATOM 1667 N N . ARG A 1 230 ? 44.200 34.493 7.591 1.00 21.72 220 ARG A N 1
ATOM 1668 C CA . ARG A 1 230 ? 44.600 33.113 7.313 1.00 22.36 220 ARG A CA 1
ATOM 1669 C C . ARG A 1 230 ? 44.641 32.284 8.617 1.00 22.08 220 ARG A C 1
ATOM 1670 O O . ARG A 1 230 ? 45.218 32.728 9.627 1.00 21.20 220 ARG A O 1
ATOM 1678 N N . THR A 1 231 ? 44.081 31.081 8.607 1.00 21.44 221 THR A N 1
ATOM 1679 C CA . THR A 1 231 ? 44.377 30.134 9.703 1.00 21.37 221 THR A CA 1
ATOM 1680 C C . THR A 1 231 ? 45.877 29.973 9.900 1.00 20.67 221 THR A C 1
ATOM 1681 O O . THR A 1 231 ? 46.618 29.817 8.984 1.00 19.67 221 THR A O 1
ATOM 1685 N N . LEU A 1 232 ? 46.321 30.066 11.135 1.00 20.94 222 LEU A N 1
ATOM 1686 C CA . LEU A 1 232 ? 47.747 30.096 11.423 1.00 20.48 222 LEU A CA 1
ATOM 1687 C C . LEU A 1 232 ? 48.373 28.688 11.240 1.00 20.15 222 LEU A C 1
ATOM 1688 O O . LEU A 1 232 ? 49.429 28.551 10.644 1.00 21.59 222 LEU A O 1
ATOM 1693 N N . PHE A 1 233 ? 47.764 27.649 11.800 1.00 18.74 223 PHE A N 1
ATOM 1694 C CA . PHE A 1 233 ? 48.363 26.326 11.739 1.00 19.17 223 PHE A CA 1
ATOM 1695 C C . PHE A 1 233 ? 47.394 25.278 11.150 1.00 19.30 223 PHE A C 1
ATOM 1696 O O . PHE A 1 233 ? 46.993 24.357 11.878 1.00 20.19 223 PHE A O 1
ATOM 1704 N N . PRO A 1 234 ? 46.997 25.419 9.867 1.00 18.66 224 PRO A N 1
ATOM 1705 C CA . PRO A 1 234 ? 45.916 24.476 9.420 1.00 19.50 224 PRO A CA 1
ATOM 1706 C C . PRO A 1 234 ? 46.491 23.105 8.987 1.00 21.89 224 PRO A C 1
ATOM 1707 O O . PRO A 1 234 ? 46.480 22.754 7.828 1.00 22.18 224 PRO A O 1
ATOM 1711 N N . GLY A 1 235 ? 47.058 22.354 9.913 1.00 25.07 225 GLY A N 1
ATOM 1712 C CA . GLY A 1 235 ? 47.673 21.083 9.543 1.00 27.56 225 GLY A CA 1
ATOM 1713 C C . GLY A 1 235 ? 46.604 20.048 9.192 1.00 29.31 225 GLY A C 1
ATOM 1714 O O . GLY A 1 235 ? 45.522 20.074 9.751 1.00 29.65 225 GLY A O 1
ATOM 1715 N N . THR A 1 236 ? 46.906 19.160 8.250 1.00 31.42 226 THR A N 1
ATOM 1716 C CA . THR A 1 236 ? 45.963 18.133 7.819 1.00 34.50 226 THR A CA 1
ATOM 1717 C C . THR A 1 236 ? 45.918 16.955 8.781 1.00 34.08 226 THR A C 1
ATOM 1718 O O . THR A 1 236 ? 44.903 16.288 8.869 1.00 35.73 226 THR A O 1
ATOM 1722 N N . ASP A 1 237 ? 47.011 16.692 9.495 1.00 33.25 227 ASP A N 1
ATOM 1723 C CA . ASP A 1 237 ? 47.015 15.723 10.603 1.00 31.65 227 ASP A CA 1
ATOM 1724 C C . ASP A 1 237 ? 47.936 16.254 11.691 1.00 30.05 227 ASP A C 1
ATOM 1725 O O . ASP A 1 237 ? 48.517 17.322 11.536 1.00 29.73 227 ASP A O 1
ATOM 1730 N N . HIS A 1 238 ? 48.102 15.509 12.775 1.00 30.00 228 HIS A N 1
ATOM 1731 C CA . HIS A 1 238 ? 48.915 15.954 13.925 1.00 30.02 228 HIS A CA 1
ATOM 1732 C C . HIS A 1 238 ? 50.366 16.332 13.639 1.00 29.20 228 HIS A C 1
ATOM 1733 O O . HIS A 1 238 ? 50.910 17.238 14.295 1.00 28.72 228 HIS A O 1
ATOM 1740 N N . ILE A 1 239 ? 51.001 15.593 12.719 1.00 27.96 229 ILE A N 1
ATOM 1741 C CA . ILE A 1 239 ? 52.410 15.722 12.395 1.00 26.93 229 ILE A CA 1
ATOM 1742 C C . ILE A 1 239 ? 52.619 16.947 11.547 1.00 27.07 229 ILE A C 1
ATOM 1743 O O . ILE A 1 239 ? 53.469 17.821 11.821 1.00 27.33 229 ILE A O 1
ATOM 1748 N N . ASP A 1 240 ? 51.841 17.009 10.489 1.00 26.74 230 ASP A N 1
ATOM 1749 C CA . ASP A 1 240 ? 51.804 18.172 9.649 1.00 27.75 230 ASP A CA 1
ATOM 1750 C C . ASP A 1 240 ? 51.594 19.487 10.462 1.00 26.97 230 ASP A C 1
ATOM 1751 O O . ASP A 1 240 ? 52.299 20.450 10.264 1.00 26.59 230 ASP A O 1
ATOM 1756 N N . GLN A 1 241 ? 50.610 19.509 11.352 1.00 26.49 231 GLN A N 1
ATOM 1757 C CA . GLN A 1 241 ? 50.396 20.666 12.208 1.00 26.30 231 GLN A CA 1
ATOM 1758 C C . GLN A 1 241 ? 51.598 20.960 13.128 1.00 25.79 231 GLN A C 1
ATOM 1759 O O . GLN A 1 241 ? 52.022 22.115 13.244 1.00 25.22 231 GLN A O 1
ATOM 1765 N N . LEU A 1 242 ? 52.161 19.929 13.755 1.00 24.60 232 LEU A N 1
ATOM 1766 C CA . LEU A 1 242 ? 53.381 20.139 14.526 1.00 24.67 232 LEU A CA 1
ATOM 1767 C C . LEU A 1 242 ? 54.504 20.760 13.694 1.00 24.02 232 LEU A C 1
ATOM 1768 O O . LEU A 1 242 ? 55.243 21.613 14.183 1.00 23.57 232 LEU A O 1
ATOM 1773 N N . LYS A 1 243 ? 54.630 20.334 12.439 1.00 23.38 233 LYS A N 1
ATOM 1774 C CA . LYS A 1 243 ? 55.654 20.910 11.577 1.00 23.31 233 LYS A CA 1
ATOM 1775 C C . LYS A 1 243 ? 55.373 22.394 11.252 1.00 21.98 233 LYS A C 1
ATOM 1776 O O . LYS A 1 243 ? 56.308 23.194 11.195 1.00 21.25 233 LYS A O 1
ATOM 1782 N N . LEU A 1 244 ? 54.107 22.756 11.046 1.00 20.69 234 LEU A N 1
ATOM 1783 C CA . LEU A 1 244 ? 53.764 24.163 10.827 1.00 19.57 234 LEU A CA 1
ATOM 1784 C C . LEU A 1 244 ? 54.095 24.982 12.089 1.00 19.37 234 LEU A C 1
ATOM 1785 O O . LEU A 1 244 ? 54.637 26.081 11.998 1.00 17.91 234 LEU A O 1
ATOM 1790 N N . ILE A 1 245 ? 53.804 24.415 13.269 1.00 19.60 235 ILE A N 1
ATOM 1791 C CA . ILE A 1 245 ? 53.982 25.104 14.529 1.00 20.44 235 ILE A CA 1
ATOM 1792 C C . ILE A 1 245 ? 55.466 25.294 14.750 1.00 22.50 235 ILE A C 1
ATOM 1793 O O . ILE A 1 245 ? 55.919 26.454 14.999 1.00 23.47 235 ILE A O 1
ATOM 1798 N N . LEU A 1 246 ? 56.244 24.194 14.634 1.00 22.90 236 LEU A N 1
ATOM 1799 C CA . LEU A 1 246 ? 57.701 24.253 14.938 1.00 23.30 236 LEU A CA 1
ATOM 1800 C C . LEU A 1 246 ? 58.440 25.142 13.973 1.00 23.46 236 LEU A C 1
ATOM 1801 O O . LEU A 1 246 ? 59.421 25.740 14.311 1.00 23.72 236 LEU A O 1
ATOM 1806 N N . ARG A 1 247 ? 57.959 25.216 12.745 1.00 24.36 237 ARG A N 1
ATOM 1807 C CA . ARG A 1 247 ? 58.520 26.124 11.797 1.00 26.29 237 ARG A CA 1
ATOM 1808 C C . ARG A 1 247 ? 58.435 27.626 12.304 1.00 26.29 237 ARG A C 1
ATOM 1809 O O . ARG A 1 247 ? 59.366 28.419 12.089 1.00 26.37 237 ARG A O 1
ATOM 1817 N N . LEU A 1 248 ? 57.323 27.999 12.942 1.00 23.53 238 LEU A N 1
ATOM 1818 C CA . LEU A 1 248 ? 57.178 29.368 13.395 1.00 23.39 238 LEU A CA 1
ATOM 1819 C C . LEU A 1 248 ? 57.934 29.543 14.704 1.00 23.61 238 LEU A C 1
ATOM 1820 O O . LEU A 1 248 ? 58.601 30.529 14.875 1.00 23.37 238 LEU A O 1
ATOM 1825 N N . VAL A 1 249 ? 57.819 28.606 15.633 1.00 23.06 239 VAL A N 1
ATOM 1826 C CA . VAL A 1 249 ? 58.265 28.966 16.957 1.00 24.89 239 VAL A CA 1
ATOM 1827 C C . VAL A 1 249 ? 59.613 28.340 17.264 1.00 26.25 239 VAL A C 1
ATOM 1828 O O . VAL A 1 249 ? 60.129 28.603 18.341 1.00 27.83 239 VAL A O 1
ATOM 1832 N N . GLY A 1 250 ? 60.147 27.504 16.355 1.00 25.85 240 GLY A N 1
ATOM 1833 C CA . GLY A 1 250 ? 61.435 26.854 16.579 1.00 25.64 240 GLY A CA 1
ATOM 1834 C C . GLY A 1 250 ? 61.298 25.499 17.250 1.00 25.49 240 GLY A C 1
ATOM 1835 O O . GLY A 1 250 ? 60.345 25.251 17.945 1.00 25.07 240 GLY A O 1
ATOM 1836 N N . THR A 1 251 ? 62.233 24.595 17.023 1.00 25.89 241 THR A N 1
ATOM 1837 C CA . THR A 1 251 ? 62.193 23.306 17.726 1.00 27.68 241 THR A CA 1
ATOM 1838 C C . THR A 1 251 ? 62.469 23.508 19.244 1.00 28.83 241 THR A C 1
ATOM 1839 O O . THR A 1 251 ? 63.112 24.464 19.621 1.00 29.04 241 THR A O 1
ATOM 1843 N N . PRO A 1 252 ? 61.985 22.605 20.109 1.00 30.36 242 PRO A N 1
ATOM 1844 C CA . PRO A 1 252 ? 62.211 22.682 21.590 1.00 31.91 242 PRO A CA 1
ATOM 1845 C C . PRO A 1 252 ? 63.678 22.669 22.008 1.00 33.34 242 PRO A C 1
ATOM 1846 O O . PRO A 1 252 ? 64.478 21.912 21.466 1.00 33.85 242 PRO A O 1
ATOM 1850 N N . GLY A 1 253 ? 64.044 23.473 22.987 1.00 35.39 243 GLY A N 1
ATOM 1851 C CA . GLY A 1 253 ? 65.413 23.385 23.539 1.00 36.99 243 GLY A CA 1
ATOM 1852 C C . GLY A 1 253 ? 65.438 22.319 24.628 1.00 38.36 243 GLY A C 1
ATOM 1853 O O . GLY A 1 253 ? 64.403 21.696 24.901 1.00 39.23 243 GLY A O 1
ATOM 1854 N N . ALA A 1 254 ? 66.594 22.094 25.253 1.00 38.78 244 ALA A N 1
ATOM 1855 C CA . ALA A 1 254 ? 66.693 21.104 26.329 1.00 39.53 244 ALA A CA 1
ATOM 1856 C C . ALA A 1 254 ? 65.717 21.328 27.502 1.00 39.75 244 ALA A C 1
ATOM 1857 O O . ALA A 1 254 ? 65.172 20.362 28.074 1.00 39.81 244 ALA A O 1
ATOM 1859 N N . GLU A 1 255 ? 65.525 22.586 27.892 1.00 40.45 245 GLU A N 1
ATOM 1860 C CA . GLU A 1 255 ? 64.648 22.905 29.046 1.00 41.24 245 GLU A CA 1
ATOM 1861 C C . GLU A 1 255 ? 63.207 22.382 28.832 1.00 40.52 245 GLU A C 1
ATOM 1862 O O . GLU A 1 255 ? 62.641 21.728 29.721 1.00 40.36 245 GLU A O 1
ATOM 1868 N N . LEU A 1 256 ? 62.637 22.632 27.645 1.00 39.29 246 LEU A N 1
ATOM 1869 C CA . LEU A 1 256 ? 61.327 22.051 27.305 1.00 38.37 246 LEU A CA 1
ATOM 1870 C C . LEU A 1 256 ? 61.414 20.541 27.102 1.00 39.01 246 LEU A C 1
ATOM 1871 O O . LEU A 1 256 ? 60.522 19.806 27.532 1.00 38.55 246 LEU A O 1
ATOM 1876 N N . LEU A 1 257 ? 62.473 20.066 26.455 1.00 39.93 247 LEU A N 1
ATOM 1877 C CA . LEU A 1 257 ? 62.594 18.624 26.262 1.00 42.17 247 LEU A CA 1
ATOM 1878 C C . LEU A 1 257 ? 62.532 17.841 27.567 1.00 42.62 247 LEU A C 1
ATOM 1879 O O . LEU A 1 257 ? 61.933 16.786 27.597 1.00 43.36 247 LEU A O 1
ATOM 1884 N N . LYS A 1 258 ? 63.113 18.363 28.643 1.00 43.69 248 LYS A N 1
ATOM 1885 C CA . LYS A 1 258 ? 63.096 17.663 29.927 1.00 45.06 248 LYS A CA 1
ATOM 1886 C C . LYS A 1 258 ? 61.697 17.501 30.457 1.00 45.22 248 LYS A C 1
ATOM 1887 O O . LYS A 1 258 ? 61.458 16.646 31.304 1.00 46.97 248 LYS A O 1
ATOM 1893 N N . LYS A 1 259 ? 60.752 18.309 29.993 1.00 44.70 249 LYS A N 1
ATOM 1894 C CA . LYS A 1 259 ? 59.421 18.307 30.604 1.00 43.81 249 LYS A CA 1
ATOM 1895 C C . LYS A 1 259 ? 58.433 17.418 29.869 1.00 43.77 249 LYS A C 1
ATOM 1896 O O . LYS A 1 259 ? 57.373 17.106 30.383 1.00 44.08 249 LYS A O 1
ATOM 1902 N N . ILE A 1 260 ? 58.788 16.985 28.673 1.00 43.80 250 ILE A N 1
ATOM 1903 C CA . ILE A 1 260 ? 57.994 16.000 27.967 1.00 44.27 250 ILE A CA 1
ATOM 1904 C C . ILE A 1 260 ? 58.143 14.632 28.650 1.00 46.50 250 ILE A C 1
ATOM 1905 O O . ILE A 1 260 ? 59.252 14.133 28.789 1.00 46.40 250 ILE A O 1
ATOM 1910 N N . SER A 1 261 ? 57.016 14.065 29.106 1.00 49.24 251 SER A N 1
ATOM 1911 C CA . SER A 1 261 ? 56.990 12.845 29.946 1.00 51.93 251 SER A CA 1
ATOM 1912 C C . SER A 1 261 ? 57.313 11.591 29.150 1.00 53.01 251 SER A C 1
ATOM 1913 O O . SER A 1 261 ? 58.130 10.772 29.591 1.00 54.08 251 SER A O 1
ATOM 1916 N N . SER A 1 262 ? 56.683 11.457 27.981 1.00 53.46 252 SER A N 1
ATOM 1917 C CA . SER A 1 262 ? 56.871 10.307 27.070 1.00 53.98 252 SER A CA 1
ATOM 1918 C C . SER A 1 262 ? 58.228 10.269 26.354 1.00 53.77 252 SER A C 1
ATOM 1919 O O . SER A 1 262 ? 58.636 11.242 25.707 1.00 54.25 252 SER A O 1
ATOM 1922 N N . GLU A 1 263 ? 58.913 9.136 26.469 1.00 52.71 253 GLU A N 1
ATOM 1923 C CA . GLU A 1 263 ? 60.222 8.971 25.900 1.00 52.08 253 GLU A CA 1
ATOM 1924 C C . GLU A 1 263 ? 60.143 8.924 24.387 1.00 50.76 253 GLU A C 1
ATOM 1925 O O . GLU A 1 263 ? 61.086 9.357 23.700 1.00 50.43 253 GLU A O 1
ATOM 1931 N N . SER A 1 264 ? 59.030 8.378 23.874 1.00 49.76 254 SER A N 1
ATOM 1932 C CA . SER A 1 264 ? 58.800 8.272 22.431 1.00 48.30 254 SER A CA 1
ATOM 1933 C C . SER A 1 264 ? 58.600 9.682 21.868 1.00 47.09 254 SER A C 1
ATOM 1934 O O . SER A 1 264 ? 59.242 10.054 20.862 1.00 47.11 254 SER A O 1
ATOM 1937 N N . ALA A 1 265 ? 57.752 10.464 22.532 1.00 45.33 255 ALA A N 1
ATOM 1938 C CA . ALA A 1 265 ? 57.557 11.880 22.164 1.00 44.55 255 ALA A CA 1
ATOM 1939 C C . ALA A 1 265 ? 58.881 12.657 22.138 1.00 44.43 255 ALA A C 1
ATOM 1940 O O . ALA A 1 265 ? 59.197 13.295 21.112 1.00 44.53 255 ALA A O 1
ATOM 1942 N N . ARG A 1 266 ? 59.684 12.559 23.218 1.00 43.61 256 ARG A N 1
ATOM 1943 C CA . ARG A 1 266 ? 61.034 13.160 23.236 1.00 42.85 256 ARG A CA 1
ATOM 1944 C C . ARG A 1 266 ? 61.874 12.635 22.072 1.00 42.38 256 ARG A C 1
ATOM 1945 O O . ARG A 1 266 ? 62.518 13.417 21.352 1.00 43.11 256 ARG A O 1
ATOM 1953 N N . ASN A 1 267 ? 61.865 11.315 21.887 1.00 40.67 257 ASN A N 1
ATOM 1954 C CA . ASN A 1 267 ? 62.626 10.702 20.809 1.00 39.80 257 ASN A CA 1
ATOM 1955 C C . ASN A 1 267 ? 62.235 11.172 19.426 1.00 38.08 257 ASN A C 1
ATOM 1956 O O . ASN A 1 267 ? 63.084 11.331 18.575 1.00 38.06 257 ASN A O 1
ATOM 1961 N N . TYR A 1 268 ? 60.940 11.344 19.189 1.00 36.67 258 TYR A N 1
ATOM 1962 C CA . TYR A 1 268 ? 60.481 11.758 17.876 1.00 34.98 258 TYR A CA 1
ATOM 1963 C C . TYR A 1 268 ? 60.937 13.201 17.685 1.00 35.63 258 TYR A C 1
ATOM 1964 O O . TYR A 1 268 ? 61.443 13.566 16.617 1.00 35.14 258 TYR A O 1
ATOM 1973 N N . ILE A 1 269 ? 60.769 14.008 18.734 1.00 37.31 259 ILE A N 1
ATOM 1974 C CA . ILE A 1 269 ? 61.162 15.441 18.683 1.00 39.56 259 ILE A CA 1
ATOM 1975 C C . ILE A 1 269 ? 62.641 15.638 18.367 1.00 39.74 259 ILE A C 1
ATOM 1976 O O . ILE A 1 269 ? 62.971 16.459 17.505 1.00 39.39 259 ILE A O 1
ATOM 1981 N N . GLN A 1 270 ? 63.501 14.851 19.015 1.00 40.06 260 GLN A N 1
ATOM 1982 C CA . GLN A 1 270 ? 64.945 14.922 18.760 1.00 41.34 260 GLN A CA 1
ATOM 1983 C C . GLN A 1 270 ? 65.365 14.412 17.396 1.00 41.19 260 GLN A C 1
ATOM 1984 O O . GLN A 1 270 ? 66.517 14.650 16.978 1.00 41.45 260 GLN A O 1
ATOM 1990 N N . SER A 1 271 ? 64.459 13.725 16.686 1.00 40.67 261 SER A N 1
ATOM 1991 C CA . SER A 1 271 ? 64.762 13.252 15.307 1.00 39.73 261 SER A CA 1
ATOM 1992 C C . SER A 1 271 ? 64.552 14.350 14.271 1.00 39.28 261 SER A C 1
ATOM 1993 O O . SER A 1 271 ? 64.926 14.197 13.087 1.00 39.67 261 SER A O 1
ATOM 1996 N N . LEU A 1 272 ? 63.928 15.447 14.695 1.00 38.51 262 LEU A N 1
ATOM 1997 C CA . LEU A 1 272 ? 63.673 16.560 13.786 1.00 38.68 262 LEU A CA 1
ATOM 1998 C C . LEU A 1 272 ? 64.922 17.373 13.558 1.00 38.65 262 LEU A C 1
ATOM 1999 O O . LEU A 1 272 ? 65.722 17.538 14.468 1.00 38.28 262 LEU A O 1
ATOM 2004 N N . ALA A 1 273 ? 65.110 17.859 12.341 1.00 39.12 263 ALA A N 1
ATOM 2005 C CA . ALA A 1 273 ? 66.159 18.833 12.120 1.00 40.52 263 ALA A CA 1
ATOM 2006 C C . ALA A 1 273 ? 65.839 20.073 12.995 1.00 41.36 263 ALA A C 1
ATOM 2007 O O . ALA A 1 273 ? 64.684 20.517 13.004 1.00 40.89 263 ALA A O 1
ATOM 2009 N N . GLN A 1 274 ? 66.851 20.599 13.713 1.00 41.68 264 GLN A N 1
ATOM 2010 C CA . GLN A 1 274 ? 66.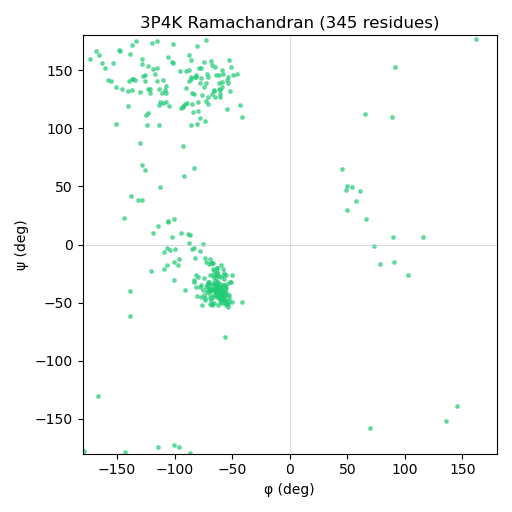713 21.792 14.546 1.00 42.43 264 GLN A CA 1
ATOM 2011 C C . GLN A 1 274 ? 66.250 22.963 13.683 1.00 41.63 264 GLN A C 1
ATOM 2012 O O . GLN A 1 274 ? 66.554 23.027 12.485 1.00 41.21 264 GLN A O 1
ATOM 2018 N N . MET A 1 275 ? 65.449 23.849 14.287 1.00 40.56 265 MET A N 1
ATOM 2019 C CA . MET A 1 275 ? 64.852 24.974 13.546 1.00 39.25 265 MET A CA 1
ATOM 2020 C C . MET A 1 275 ? 64.768 26.141 14.459 1.00 37.44 265 MET A C 1
ATOM 2021 O O . MET A 1 275 ? 64.365 26.008 15.605 1.00 35.86 265 MET A O 1
ATOM 2026 N N . PRO A 1 276 ? 65.191 27.309 13.964 1.00 37.40 266 PRO A N 1
ATOM 2027 C CA . PRO A 1 276 ? 65.153 28.502 14.835 1.00 36.11 266 PRO A CA 1
ATOM 2028 C C . PRO A 1 276 ? 63.792 29.158 14.786 1.00 35.41 266 PRO A C 1
ATOM 2029 O O . PRO A 1 276 ? 63.013 28.954 13.822 1.00 34.51 266 PRO A O 1
ATOM 2033 N N . LYS A 1 277 ? 63.523 29.942 15.832 1.00 34.88 267 LYS A N 1
ATOM 2034 C CA . LYS A 1 277 ? 62.335 30.766 15.928 1.00 34.12 267 LYS A CA 1
ATOM 2035 C C . LYS A 1 277 ? 62.334 31.771 14.777 1.00 32.84 267 LYS A C 1
ATOM 2036 O O . LYS A 1 277 ? 63.354 32.392 14.452 1.00 33.97 267 LYS A O 1
ATOM 2042 N N . MET A 1 278 ? 61.211 31.900 14.105 1.00 30.97 268 MET A N 1
ATOM 2043 C CA . MET A 1 278 ? 61.082 32.952 13.087 1.00 29.13 268 MET A CA 1
ATOM 2044 C C . MET A 1 278 ? 60.920 34.342 13.709 1.00 27.47 268 MET A C 1
ATOM 2045 O O . MET A 1 278 ? 60.499 34.476 14.861 1.00 25.99 268 MET A O 1
ATOM 2050 N N . ASN A 1 279 ? 61.264 35.372 12.935 1.00 26.89 269 ASN A N 1
ATOM 2051 C CA . ASN A 1 279 ? 61.012 36.781 13.331 1.00 26.01 269 ASN A CA 1
ATOM 2052 C C . ASN A 1 279 ? 59.526 37.054 13.076 1.00 24.55 269 ASN A C 1
ATOM 2053 O O . ASN A 1 279 ? 59.087 37.093 11.920 1.00 24.34 269 ASN A O 1
ATOM 2058 N N . PHE A 1 280 ? 58.736 37.194 14.127 1.00 23.51 270 PHE A N 1
ATOM 2059 C CA . PHE A 1 280 ? 57.268 37.406 13.945 1.00 22.88 270 PHE A CA 1
ATOM 2060 C C . PHE A 1 280 ? 56.970 38.706 13.177 1.00 22.56 270 PHE A C 1
ATOM 2061 O O . PHE A 1 280 ? 55.935 38.837 12.555 1.00 22.38 270 PHE A O 1
ATOM 2069 N N . ALA A 1 281 ? 57.844 39.698 13.247 1.00 22.89 271 ALA A N 1
ATOM 2070 C CA . ALA A 1 281 ? 57.582 40.922 12.468 1.00 24.01 271 ALA A CA 1
ATOM 2071 C C . ALA A 1 281 ? 57.549 40.658 10.955 1.00 24.90 271 ALA A C 1
ATOM 2072 O O . ALA A 1 281 ? 56.814 41.296 10.217 1.00 27.41 271 ALA A O 1
ATOM 2074 N N . ASN A 1 282 ? 58.336 39.715 10.492 1.00 26.26 272 ASN A N 1
ATOM 2075 C CA . ASN A 1 282 ? 58.278 39.278 9.095 1.00 28.06 272 ASN A CA 1
ATOM 2076 C C . ASN A 1 282 ? 57.049 38.409 8.825 1.00 28.33 272 ASN A C 1
ATOM 2077 O O . ASN A 1 282 ? 56.561 38.361 7.700 1.00 30.58 272 ASN A O 1
ATOM 2082 N N . VAL A 1 283 ? 56.553 37.696 9.826 1.00 27.33 273 VAL A N 1
ATOM 2083 C CA . VAL A 1 283 ? 55.387 36.853 9.544 1.00 26.10 273 VAL A CA 1
ATOM 2084 C C . VAL A 1 283 ? 54.117 37.688 9.486 1.00 26.67 273 VAL A C 1
ATOM 2085 O O . VAL A 1 283 ? 53.235 37.397 8.667 1.00 27.29 273 VAL A O 1
ATOM 2089 N N . PHE A 1 284 ? 54.023 38.722 10.338 1.00 24.93 274 PHE A N 1
ATOM 2090 C CA . PHE A 1 284 ? 52.807 39.515 10.454 1.00 25.28 274 PHE A CA 1
ATOM 2091 C C . PHE A 1 284 ? 53.015 40.944 9.958 1.00 26.13 274 PHE A C 1
ATOM 2092 O O . PHE A 1 284 ? 52.651 41.885 10.634 1.00 26.40 274 PHE A O 1
ATOM 2100 N N . ILE A 1 285 ? 53.581 41.109 8.762 1.00 27.79 275 ILE A N 1
ATOM 2101 C CA . ILE A 1 285 ? 53.967 42.406 8.222 1.00 28.28 275 ILE A CA 1
ATOM 2102 C C . ILE A 1 285 ? 52.758 43.243 8.171 1.00 27.79 275 ILE A C 1
ATOM 2103 O O . ILE A 1 285 ? 51.762 42.774 7.765 1.00 29.37 275 ILE A O 1
ATOM 2108 N N . GLY A 1 286 ? 52.830 44.493 8.578 1.00 28.44 276 GLY A N 1
ATOM 2109 C CA . GLY A 1 286 ? 51.677 45.408 8.459 1.00 28.26 276 GLY A CA 1
ATOM 2110 C C . GLY A 1 286 ? 50.745 45.426 9.680 1.00 28.53 276 GLY A C 1
ATOM 2111 O O . GLY A 1 286 ? 49.890 46.312 9.796 1.00 29.29 276 GLY A O 1
ATOM 2112 N N . ALA A 1 287 ? 50.854 44.434 10.567 1.00 26.63 277 ALA A N 1
ATOM 2113 C CA . ALA A 1 287 ? 50.011 44.418 11.753 1.00 24.45 277 ALA A CA 1
ATOM 2114 C C . ALA A 1 287 ? 50.567 45.429 12.784 1.00 23.49 277 ALA A C 1
ATOM 2115 O O . ALA A 1 287 ? 51.746 45.726 12.790 1.00 22.42 277 ALA A O 1
ATOM 2117 N N . ASN A 1 288 ? 49.703 45.978 13.627 1.00 22.41 278 ASN A N 1
ATOM 2118 C CA . ASN A 1 288 ? 50.127 46.752 14.811 1.00 20.78 278 ASN A CA 1
ATOM 2119 C C . ASN A 1 288 ? 51.273 46.025 15.507 1.00 20.35 278 ASN A C 1
ATOM 2120 O O . ASN A 1 288 ? 51.135 44.864 15.911 1.00 19.67 278 ASN A O 1
ATOM 2125 N N . PRO A 1 289 ? 52.444 46.684 15.614 1.00 20.53 279 PRO A N 1
ATOM 2126 C CA . PRO A 1 289 ? 53.594 46.045 16.306 1.00 19.67 279 PRO A CA 1
ATOM 2127 C C . PRO A 1 289 ? 53.317 45.597 17.782 1.00 19.04 279 PRO A C 1
ATOM 2128 O O . PRO A 1 289 ? 53.902 44.644 18.258 1.00 18.38 279 PRO A O 1
ATOM 2132 N N . LEU A 1 290 ? 52.387 46.242 18.460 1.00 19.37 280 LEU A N 1
ATOM 2133 C CA . LEU A 1 290 ? 51.934 45.816 19.815 1.00 19.90 280 LEU A CA 1
ATOM 2134 C C . LEU A 1 290 ? 51.139 44.514 19.693 1.00 19.56 280 LEU A C 1
ATOM 2135 O O . LEU A 1 290 ? 51.250 43.627 20.549 1.00 19.62 280 LEU A O 1
ATOM 2140 N N . ALA A 1 291 ? 50.346 44.375 18.626 1.00 17.72 281 ALA A N 1
ATOM 2141 C CA . ALA A 1 291 ? 49.701 43.083 18.363 1.00 17.62 281 ALA A CA 1
ATOM 2142 C C . ALA A 1 291 ? 50.704 41.955 18.184 1.00 17.46 281 ALA A C 1
ATOM 2143 O O . ALA A 1 291 ? 50.608 40.904 18.798 1.00 17.00 281 ALA A O 1
ATOM 2145 N N . VAL A 1 292 ? 51.681 42.183 17.328 1.00 18.48 282 VAL A N 1
ATOM 2146 C CA . VAL A 1 292 ? 52.672 41.171 17.018 1.00 18.82 282 VAL A CA 1
ATOM 2147 C C . VAL A 1 292 ? 53.420 40.853 18.316 1.00 19.07 282 VAL A C 1
ATOM 2148 O O . VAL A 1 292 ? 53.719 39.711 18.604 1.00 19.87 282 VAL A O 1
ATOM 2152 N N . ASP A 1 293 ? 53.737 41.862 19.105 1.00 19.57 283 ASP A N 1
ATOM 2153 C CA . ASP A 1 293 ? 54.456 41.605 20.354 1.00 20.10 283 ASP A CA 1
ATOM 2154 C C . ASP A 1 293 ? 53.698 40.664 21.312 1.00 19.93 283 ASP A C 1
ATOM 2155 O O . ASP A 1 293 ? 54.297 39.730 21.940 1.00 21.37 283 ASP A O 1
ATOM 2160 N N . LEU A 1 294 ? 52.412 40.918 21.467 1.00 19.35 284 LEU A N 1
ATOM 2161 C CA . LEU A 1 294 ? 51.527 40.053 22.255 1.00 20.34 284 LEU A CA 1
ATOM 2162 C C . LEU A 1 294 ? 51.421 38.640 21.683 1.00 20.68 284 LEU A C 1
ATOM 2163 O O . LEU A 1 294 ? 51.472 37.651 22.426 1.00 20.87 284 LEU A O 1
ATOM 2168 N N . LEU A 1 295 ? 51.296 38.519 20.361 1.00 21.52 285 LEU A N 1
ATOM 2169 C CA . LEU A 1 295 ? 51.377 37.173 19.732 1.00 21.26 285 LEU A CA 1
ATOM 2170 C C . LEU A 1 295 ? 52.642 36.429 20.106 1.00 20.69 285 LEU A C 1
ATOM 2171 O O . LEU A 1 295 ? 52.586 35.257 20.354 1.00 19.43 285 LEU A O 1
ATOM 2176 N N . GLU A 1 296 ? 53.801 37.091 20.119 1.00 21.44 286 GLU A N 1
ATOM 2177 C CA . GLU A 1 296 ? 55.017 36.381 20.552 1.00 22.95 286 GLU A CA 1
ATOM 2178 C C . GLU A 1 296 ? 54.945 35.929 22.028 1.00 22.31 286 GLU A C 1
ATOM 2179 O O . GLU A 1 296 ? 55.674 35.047 22.447 1.00 23.35 286 GLU A O 1
ATOM 2185 N N . LYS A 1 297 ? 54.125 36.586 22.830 1.00 21.64 287 LYS A N 1
ATOM 2186 C CA . LYS A 1 297 ? 54.008 36.202 24.238 1.00 21.96 287 LYS A CA 1
ATOM 2187 C C . LYS A 1 297 ? 53.065 34.992 24.418 1.00 21.53 287 LYS A C 1
ATOM 2188 O O . LYS A 1 297 ? 53.234 34.226 25.328 1.00 21.18 287 LYS A O 1
ATOM 2194 N N . MET A 1 298 ? 52.137 34.820 23.496 1.00 20.33 288 MET A N 1
ATOM 2195 C CA . MET A 1 298 ? 51.158 33.775 23.566 1.00 22.25 288 MET A CA 1
ATOM 2196 C C . MET A 1 298 ? 51.622 32.497 22.854 1.00 22.24 288 MET A C 1
ATOM 2197 O O . MET A 1 298 ? 51.382 31.401 23.341 1.00 21.58 288 MET A O 1
ATOM 2202 N N . LEU A 1 299 ? 52.287 32.657 21.711 1.00 21.92 289 LEU A N 1
ATOM 2203 C CA . LEU A 1 299 ? 52.698 31.538 20.889 1.00 22.64 289 LEU A CA 1
ATOM 2204 C C . LEU A 1 299 ? 54.129 31.094 21.275 1.00 23.83 289 LEU A C 1
ATOM 2205 O O . LEU A 1 299 ? 55.054 31.089 20.463 1.00 24.71 289 LEU A O 1
ATOM 2210 N N . VAL A 1 300 ? 54.281 30.727 22.528 1.00 23.87 290 VAL A N 1
ATOM 2211 C CA . VAL A 1 300 ? 55.529 30.213 23.052 1.00 24.77 290 VAL A CA 1
ATOM 2212 C C . VAL A 1 300 ? 55.346 28.700 23.277 1.00 24.58 290 VAL A C 1
ATOM 2213 O O . VAL A 1 300 ? 54.374 28.267 23.911 1.00 23.94 290 VAL A O 1
ATOM 2217 N N . LEU A 1 301 ? 56.284 27.916 22.770 1.00 24.89 291 LEU A N 1
ATOM 2218 C CA . LEU A 1 301 ? 56.149 26.477 22.801 1.00 26.42 291 LEU A CA 1
ATOM 2219 C C . LEU A 1 301 ? 56.129 25.945 24.218 1.00 26.82 291 LEU A C 1
ATOM 2220 O O . LEU A 1 301 ? 55.311 25.118 24.534 1.00 27.42 291 LEU A O 1
ATOM 2225 N N . ASP A 1 302 ? 56.985 26.467 25.095 1.00 28.18 292 ASP A N 1
ATOM 2226 C CA . ASP A 1 302 ? 57.020 25.995 26.457 1.00 28.91 292 ASP A CA 1
ATOM 2227 C C . ASP A 1 302 ? 55.869 26.655 27.173 1.00 29.49 292 ASP A C 1
ATOM 2228 O O . ASP A 1 302 ? 55.845 27.878 27.362 1.00 29.62 292 ASP A O 1
ATOM 2233 N N . SER A 1 303 ? 54.915 25.866 27.597 1.00 29.59 293 SER A N 1
ATOM 2234 C CA . SER A 1 303 ? 53.760 26.438 28.275 1.00 29.94 293 SER A CA 1
ATOM 2235 C C . SER A 1 303 ? 54.040 27.150 29.603 1.00 30.34 293 SER A C 1
ATOM 2236 O O . SER A 1 303 ? 53.233 27.999 30.019 1.00 30.99 293 SER A O 1
ATOM 2239 N N . ASP A 1 304 ? 55.168 26.868 30.254 1.00 29.52 294 ASP A N 1
ATOM 2240 C CA . ASP A 1 304 ? 55.513 27.602 31.481 1.00 29.19 294 ASP A CA 1
ATOM 2241 C C . ASP A 1 304 ? 55.948 29.051 31.225 1.00 28.58 294 ASP A C 1
ATOM 2242 O O . ASP A 1 304 ? 56.001 29.854 32.160 1.00 26.99 294 ASP A O 1
ATOM 2247 N N . LYS A 1 305 ? 56.262 29.379 29.958 1.00 26.84 295 LYS A N 1
ATOM 2248 C CA . LYS A 1 305 ? 56.756 30.710 29.589 1.00 25.87 295 LYS A CA 1
ATOM 2249 C C . LYS A 1 305 ? 55.682 31.483 28.862 1.00 23.74 295 LYS A C 1
ATOM 2250 O O . LYS A 1 305 ? 55.928 32.604 28.452 1.00 24.61 295 LYS A O 1
ATOM 2256 N N . ARG A 1 306 ? 54.539 30.872 28.612 1.00 21.89 296 ARG A N 1
ATOM 2257 C CA . ARG A 1 306 ? 53.446 31.582 27.905 1.00 21.26 296 ARG A CA 1
ATOM 2258 C C . ARG A 1 306 ? 52.853 32.640 28.824 1.00 19.96 296 ARG A C 1
ATOM 2259 O O . ARG A 1 306 ? 52.763 32.414 30.007 1.00 20.23 296 ARG A O 1
ATOM 2267 N N . ILE A 1 307 ? 52.451 33.781 28.294 1.00 18.28 297 ILE A N 1
ATOM 2268 C CA . ILE A 1 307 ? 51.799 34.799 29.116 1.00 17.22 297 ILE A CA 1
ATOM 2269 C C . ILE A 1 307 ? 50.472 34.266 29.656 1.00 17.88 297 ILE A C 1
ATOM 2270 O O . ILE A 1 307 ? 49.803 33.482 28.979 1.00 18.40 297 ILE A O 1
ATOM 2275 N N . THR A 1 308 ? 50.086 34.658 30.863 1.00 18.02 298 THR A N 1
ATOM 2276 C CA . THR A 1 308 ? 48.822 34.238 31.441 1.00 18.58 298 THR A CA 1
ATOM 2277 C C . THR A 1 308 ? 47.723 35.215 31.013 1.00 18.12 298 THR A C 1
ATOM 2278 O O . THR A 1 308 ? 48.036 36.340 30.620 1.00 17.18 298 THR A O 1
ATOM 2282 N N . ALA A 1 309 ? 46.457 34.824 31.145 1.00 17.26 299 ALA A N 1
ATOM 2283 C CA . ALA A 1 309 ? 45.336 35.769 30.844 1.00 18.46 299 ALA A CA 1
ATOM 2284 C C . ALA A 1 309 ? 45.453 37.083 31.599 1.00 18.55 299 ALA A C 1
ATOM 2285 O O . ALA A 1 309 ? 45.415 38.165 30.991 1.00 18.48 299 ALA A O 1
ATOM 2287 N N . ALA A 1 310 ? 45.595 37.015 32.934 1.00 19.93 300 ALA A N 1
ATOM 2288 C CA . ALA A 1 310 ? 45.772 38.250 33.751 1.00 19.70 300 ALA A CA 1
ATOM 2289 C C . ALA A 1 310 ? 46.931 39.171 33.247 1.00 20.02 300 ALA A C 1
ATOM 2290 O O . ALA A 1 310 ? 46.773 40.398 33.112 1.00 20.38 300 ALA A O 1
ATOM 2292 N N . GLN A 1 311 ? 48.103 38.591 32.993 1.00 19.75 301 GLN A N 1
ATOM 2293 C CA . GLN A 1 311 ? 49.209 39.360 32.437 1.00 19.95 301 GLN A CA 1
ATOM 2294 C C . GLN A 1 311 ? 48.862 39.968 31.047 1.00 20.18 301 GLN A C 1
ATOM 2295 O O . GLN A 1 311 ? 49.201 41.088 30.786 1.00 20.05 301 GLN A O 1
ATOM 2301 N N . ALA A 1 312 ? 48.202 39.207 30.174 1.00 19.20 302 ALA A N 1
ATOM 2302 C CA . ALA A 1 312 ? 47.868 39.642 28.822 1.00 18.96 302 ALA A CA 1
ATOM 2303 C C . ALA A 1 312 ? 46.960 40.888 28.844 1.00 18.59 302 ALA A C 1
ATOM 2304 O O . ALA A 1 312 ? 47.085 41.793 28.016 1.00 16.80 302 ALA A O 1
ATOM 2306 N N . LEU A 1 313 ? 46.100 40.970 29.845 1.00 18.08 303 LEU A N 1
ATOM 2307 C CA . LEU A 1 313 ? 45.147 42.094 29.960 1.00 18.24 303 LEU A CA 1
ATOM 2308 C C . LEU A 1 313 ? 45.811 43.439 30.233 1.00 19.82 303 LEU A C 1
ATOM 2309 O O . LEU A 1 313 ? 45.251 44.529 29.905 1.00 17.89 303 LEU A O 1
ATOM 2314 N N . ALA A 1 314 ? 47.003 43.338 30.851 1.00 20.30 304 ALA A N 1
ATOM 2315 C CA . ALA A 1 314 ? 47.834 44.467 31.190 1.00 21.86 304 ALA A CA 1
ATOM 2316 C C . ALA A 1 314 ? 48.778 44.848 29.993 1.00 21.99 304 ALA A C 1
ATOM 2317 O O . ALA A 1 314 ? 49.596 45.763 30.110 1.00 20.73 304 ALA A O 1
ATOM 2319 N N . HIS A 1 315 ? 48.681 44.137 28.871 1.00 21.22 305 HIS A N 1
ATOM 2320 C CA . HIS A 1 315 ? 49.568 44.427 27.744 1.00 21.59 305 HIS A CA 1
ATOM 2321 C C . HIS A 1 315 ? 49.183 45.723 27.046 1.00 22.13 305 HIS A C 1
ATOM 2322 O O . HIS A 1 315 ? 47.964 46.037 26.850 1.00 23.56 305 HIS A O 1
ATOM 2329 N N . ALA A 1 316 ? 50.198 46.506 26.674 1.00 21.89 306 ALA A N 1
ATOM 2330 C CA . ALA A 1 316 ? 49.921 47.789 25.999 1.00 21.35 306 ALA A CA 1
ATOM 2331 C C . ALA A 1 31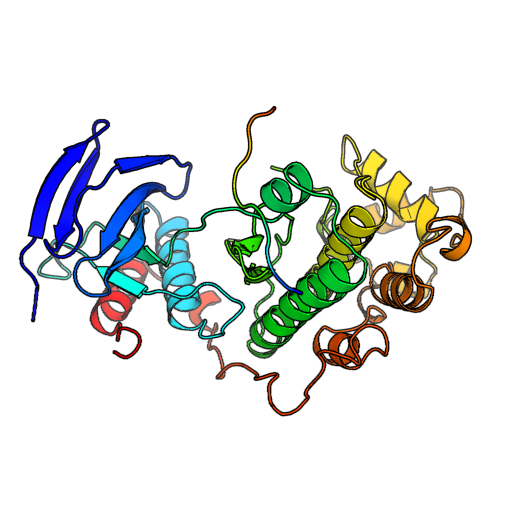6 ? 48.963 47.659 24.823 1.00 20.30 306 ALA A C 1
ATOM 2332 O O . ALA A 1 316 ? 48.261 48.603 24.523 1.00 20.08 306 ALA A O 1
ATOM 2334 N N . TYR A 1 317 ? 48.884 46.489 24.180 1.00 20.49 307 TYR A N 1
ATOM 2335 C CA . TYR A 1 317 ? 47.866 46.334 23.104 1.00 20.81 307 TYR A CA 1
ATOM 2336 C C . TYR A 1 317 ? 46.434 46.750 23.547 1.00 21.27 307 TYR A C 1
ATOM 2337 O O . TYR A 1 317 ? 45.683 47.283 22.739 1.00 20.91 307 TYR A O 1
ATOM 2346 N N . PHE A 1 318 ? 46.085 46.558 24.835 1.00 21.29 308 PHE A N 1
ATOM 2347 C CA . PHE A 1 318 ? 44.692 46.755 25.297 1.00 20.74 308 PHE A CA 1
ATOM 2348 C C . PHE A 1 318 ? 44.486 48.039 26.111 1.00 22.60 308 PHE A C 1
ATOM 2349 O O . PHE A 1 318 ? 43.500 48.156 26.859 1.00 23.02 308 PHE A O 1
ATOM 2357 N N . ALA A 1 319 ? 45.411 48.993 25.972 1.00 23.77 309 ALA A N 1
ATOM 2358 C CA . ALA A 1 319 ? 45.407 50.226 26.799 1.00 25.07 309 ALA A CA 1
ATOM 2359 C C . ALA A 1 319 ? 44.076 50.941 26.708 1.00 25.22 309 ALA A C 1
ATOM 2360 O O . ALA A 1 319 ? 43.609 51.478 27.710 1.00 26.95 309 ALA A O 1
ATOM 2362 N N . GLN A 1 320 ? 43.412 50.906 25.565 1.00 25.25 310 GLN A N 1
ATOM 2363 C CA . GLN A 1 320 ? 42.100 51.514 25.542 1.00 27.12 310 GLN A CA 1
ATOM 2364 C C . GLN A 1 320 ? 40.956 50.771 26.239 1.00 26.12 310 GLN A C 1
ATOM 2365 O O . GLN A 1 320 ? 39.945 51.381 26.542 1.00 26.89 310 GLN A O 1
ATOM 2371 N N . TYR A 1 321 ? 41.152 49.507 26.624 1.00 24.49 311 TYR A N 1
ATOM 2372 C CA . TYR A 1 321 ? 40.069 48.746 27.190 1.00 22.73 311 TYR A CA 1
ATOM 2373 C C . TYR A 1 321 ? 40.396 48.272 28.607 1.00 23.41 311 TYR A C 1
ATOM 2374 O O . TYR A 1 321 ? 39.485 48.000 29.401 1.00 23.45 311 TYR A O 1
ATOM 2383 N N . HIS A 1 322 ? 41.685 48.189 28.930 1.00 23.47 312 HIS A N 1
ATOM 2384 C CA . HIS A 1 322 ? 42.117 47.561 30.180 1.00 24.42 312 HIS A CA 1
ATOM 2385 C C . HIS A 1 322 ? 41.632 48.368 31.370 1.00 25.96 312 HIS A C 1
ATOM 2386 O O . HIS A 1 322 ? 41.729 49.593 31.383 1.00 25.47 312 HIS A O 1
ATOM 2393 N N . ASP A 1 323 ? 41.047 47.689 32.360 1.00 27.65 313 ASP A N 1
ATOM 2394 C CA . ASP A 1 323 ? 40.593 48.386 33.593 1.00 28.40 313 ASP A CA 1
ATOM 2395 C C . ASP A 1 323 ? 40.699 47.356 34.656 1.00 28.61 313 ASP A C 1
ATOM 2396 O O . ASP A 1 323 ? 39.890 46.459 34.728 1.00 27.02 313 ASP A O 1
ATOM 2401 N N . PRO A 1 324 ? 41.731 47.470 35.473 1.00 31.00 314 PRO A N 1
ATOM 2402 C CA . PRO A 1 324 ? 42.056 46.402 36.417 1.00 32.71 314 PRO A CA 1
ATOM 2403 C C . PRO A 1 324 ? 41.032 46.290 37.533 1.00 32.94 314 PRO A C 1
ATOM 2404 O O . PRO A 1 324 ? 40.962 45.212 38.145 1.00 34.26 314 PRO A O 1
ATOM 2408 N N . ASP A 1 325 ? 40.212 47.327 37.728 1.00 31.87 315 ASP A N 1
ATOM 2409 C CA . ASP A 1 325 ? 39.075 47.229 38.664 1.00 32.10 315 ASP A CA 1
ATOM 2410 C C . ASP A 1 325 ? 37.809 46.585 38.079 1.00 31.51 315 ASP A C 1
ATOM 2411 O O . ASP A 1 325 ? 36.796 46.445 38.795 1.00 32.24 315 ASP A O 1
ATOM 2416 N N . ASP A 1 326 ? 37.822 46.237 36.798 1.00 29.05 316 ASP A N 1
ATOM 2417 C CA . ASP A 1 326 ? 36.630 45.708 36.169 1.00 27.88 316 ASP A CA 1
ATOM 2418 C C . ASP A 1 326 ? 37.032 44.425 35.399 1.00 26.28 316 ASP A C 1
ATOM 2419 O O . ASP A 1 326 ? 36.592 44.155 34.284 1.00 26.52 316 ASP A O 1
ATOM 2424 N N . GLU A 1 327 ? 37.925 43.662 36.004 1.00 24.80 317 GLU A N 1
ATOM 2425 C CA . GLU A 1 327 ? 38.400 42.389 35.474 1.00 23.79 317 GLU A CA 1
ATOM 2426 C C . GLU A 1 327 ? 38.268 41.292 36.554 1.00 22.47 317 GLU A C 1
ATOM 2427 O O . GLU A 1 327 ? 39.259 40.767 37.019 1.00 20.98 317 GLU A O 1
ATOM 2433 N N . PRO A 1 328 ? 37.010 40.917 36.906 1.00 22.96 318 PRO A N 1
ATOM 2434 C CA . PRO A 1 328 ? 36.822 40.064 38.092 1.00 22.88 318 PRO A CA 1
ATOM 2435 C C . PRO A 1 328 ? 37.351 38.619 37.956 1.00 24.30 318 PRO A C 1
ATOM 2436 O O . PRO A 1 328 ? 37.575 38.075 36.810 1.00 22.47 318 PRO A O 1
ATOM 2440 N N . VAL A 1 329 ? 37.604 38.033 39.136 1.00 24.12 319 VAL A N 1
ATOM 2441 C CA . VAL A 1 329 ? 37.866 36.616 39.282 1.00 23.75 319 VAL A CA 1
ATOM 2442 C C . VAL A 1 329 ? 36.629 35.878 39.783 1.00 23.24 319 VAL A C 1
ATOM 2443 O O . VAL A 1 329 ? 35.585 36.520 40.111 1.00 24.43 319 VAL A O 1
ATOM 2447 N N . ALA A 1 330 ? 36.712 34.552 39.807 1.00 21.55 320 ALA A N 1
ATOM 2448 C CA . ALA A 1 330 ? 35.559 33.706 40.125 1.00 21.74 320 ALA A CA 1
ATOM 2449 C C . ALA A 1 330 ? 35.553 33.320 41.617 1.00 22.89 320 ALA A C 1
ATOM 2450 O O . ALA A 1 330 ? 36.620 33.221 42.229 1.00 21.74 320 ALA A O 1
ATOM 2452 N N . ASP A 1 331 ? 34.364 33.120 42.190 1.00 22.08 321 ASP A N 1
ATOM 2453 C CA . ASP A 1 331 ? 34.291 32.415 43.447 1.00 23.79 321 ASP A CA 1
ATOM 2454 C C . ASP A 1 331 ? 35.068 31.094 43.306 1.00 24.07 321 ASP A C 1
ATOM 2455 O O . ASP A 1 331 ? 35.202 30.567 42.205 1.00 23.46 321 ASP A O 1
ATOM 2460 N N . PRO A 1 332 ? 35.598 30.588 44.432 1.00 24.24 322 PRO A N 1
ATOM 2461 C CA . PRO A 1 332 ? 36.266 29.262 44.496 1.00 22.77 322 PRO A CA 1
ATOM 2462 C C . PRO A 1 332 ? 35.347 28.154 43.944 1.00 21.51 322 PRO A C 1
ATOM 2463 O O . PRO A 1 332 ? 34.145 28.131 44.190 1.00 19.36 322 PRO A O 1
ATOM 2467 N N . TYR A 1 333 ? 35.911 27.228 43.181 1.00 20.74 323 TYR A N 1
ATOM 2468 C CA . TYR A 1 333 ? 35.052 26.259 42.500 1.00 19.28 323 TYR A CA 1
ATOM 2469 C C . TYR A 1 333 ? 35.547 24.887 42.953 1.00 18.60 323 TYR A C 1
ATOM 2470 O O . TYR A 1 333 ? 36.677 24.512 42.619 1.00 19.27 323 TYR A O 1
ATOM 2479 N N . ASP A 1 334 ? 34.722 24.155 43.705 1.00 17.97 324 ASP A N 1
ATOM 2480 C CA . ASP A 1 334 ? 35.130 22.888 44.327 1.00 18.19 324 ASP A CA 1
ATOM 2481 C C . ASP A 1 334 ? 34.986 21.705 43.353 1.00 18.28 324 ASP A C 1
ATOM 2482 O O . ASP A 1 334 ? 33.884 21.362 42.982 1.00 17.41 324 ASP A O 1
ATOM 2487 N N . GLN A 1 335 ? 36.094 21.081 42.960 1.00 17.79 325 GLN A N 1
ATOM 2488 C CA . GLN A 1 335 ? 36.051 20.024 41.928 1.00 19.93 325 GLN A CA 1
ATOM 2489 C C . GLN A 1 335 ? 36.448 18.675 42.510 1.00 19.66 325 GLN A C 1
ATOM 2490 O O . GLN A 1 335 ? 36.775 17.751 41.774 1.00 18.70 325 GLN A O 1
ATOM 2496 N N . SER A 1 336 ? 36.431 18.606 43.837 1.00 19.80 326 SER A N 1
ATOM 2497 C CA . SER A 1 336 ? 36.753 17.364 44.589 1.00 20.62 326 SER A CA 1
ATOM 2498 C C . SER A 1 336 ? 35.769 16.258 44.184 1.00 19.88 326 SER A C 1
ATOM 2499 O O . SER A 1 336 ? 36.019 15.125 44.460 1.00 20.43 326 SER A O 1
ATOM 2502 N N . PHE A 1 337 ? 34.641 16.584 43.570 1.00 19.64 327 PHE A N 1
ATOM 2503 C CA . PHE A 1 337 ? 33.752 15.510 43.074 1.00 19.88 327 PHE A CA 1
ATOM 2504 C C . PHE A 1 337 ? 34.444 14.681 42.001 1.00 21.65 327 PHE A C 1
ATOM 2505 O O . PHE A 1 337 ? 34.115 13.496 41.810 1.00 23.02 327 PHE A O 1
ATOM 2513 N N . GLU A 1 338 ? 35.435 15.237 41.304 1.00 21.63 328 GLU A N 1
ATOM 2514 C CA . GLU A 1 338 ? 36.026 14.451 40.210 1.00 22.18 328 GLU A CA 1
ATOM 2515 C C . GLU A 1 338 ? 36.619 13.116 40.744 1.00 23.49 328 GLU A C 1
ATOM 2516 O O . GLU A 1 338 ? 36.713 12.137 40.016 1.00 22.83 328 GLU A O 1
ATOM 2522 N N . SER A 1 339 ? 37.039 13.117 42.010 1.00 22.72 329 SER A N 1
ATOM 2523 C CA . SER A 1 339 ? 37.613 11.957 42.674 1.00 23.99 329 SER A CA 1
ATOM 2524 C C . SER A 1 339 ? 36.671 10.972 43.297 1.00 22.18 329 SER A C 1
ATOM 2525 O O . SER A 1 339 ? 37.140 10.000 43.862 1.00 22.14 329 SER A O 1
ATOM 2528 N N . ARG A 1 340 ? 35.380 11.242 43.285 1.00 21.83 330 ARG A N 1
ATOM 2529 C CA . ARG A 1 340 ? 34.440 10.368 44.017 1.00 22.09 330 ARG A CA 1
ATOM 2530 C C . ARG A 1 340 ? 34.156 9.178 43.140 1.00 22.67 330 ARG A C 1
ATOM 2531 O O . ARG A 1 340 ? 34.141 9.298 41.918 1.00 23.02 330 ARG A O 1
ATOM 2539 N N . ASP A 1 341 ? 33.965 8.044 43.783 1.00 22.83 331 ASP A N 1
ATOM 2540 C CA . ASP A 1 341 ? 33.621 6.828 43.117 1.00 24.11 331 ASP A CA 1
ATOM 2541 C C . ASP A 1 341 ? 32.214 6.457 43.540 1.00 22.93 331 ASP A C 1
ATOM 2542 O O . ASP A 1 341 ? 31.995 5.944 44.660 1.00 23.04 331 ASP A O 1
ATOM 2547 N N . LEU A 1 342 ? 31.261 6.707 42.648 1.00 21.05 332 LEU A N 1
ATOM 2548 C CA . LEU A 1 342 ? 29.852 6.659 43.014 1.00 20.89 332 LEU A CA 1
ATOM 2549 C C . LEU A 1 342 ? 29.057 5.773 42.050 1.00 21.76 332 LEU A C 1
ATOM 2550 O O . LEU A 1 342 ? 29.506 5.502 40.939 1.00 22.06 332 LEU A O 1
ATOM 2555 N N . LEU A 1 343 ? 27.885 5.316 42.490 1.00 22.97 333 LEU A N 1
ATOM 2556 C CA . LEU A 1 343 ? 26.924 4.527 41.665 1.00 23.19 333 LEU A CA 1
ATOM 2557 C C . LEU A 1 343 ? 26.154 5.496 40.757 1.00 23.32 333 LEU A C 1
ATOM 2558 O O . LEU A 1 343 ? 25.947 6.670 41.154 1.00 21.37 333 LEU A O 1
ATOM 2563 N N . ILE A 1 344 ? 25.704 5.025 39.586 1.00 22.98 334 ILE A N 1
ATOM 2564 C CA . ILE A 1 344 ? 24.847 5.834 38.709 1.00 23.78 334 ILE A CA 1
ATOM 2565 C C . ILE A 1 344 ? 23.756 6.631 39.456 1.00 22.11 334 ILE A C 1
ATOM 2566 O O . ILE A 1 344 ? 23.579 7.822 39.231 1.00 21.33 334 ILE A O 1
ATOM 2571 N N . ASP A 1 345 ? 23.008 5.956 40.334 1.00 22.63 335 ASP A N 1
ATOM 2572 C CA . ASP A 1 345 ? 21.940 6.586 41.072 1.00 23.41 335 ASP A CA 1
ATOM 2573 C C . ASP A 1 345 ? 22.450 7.651 42.062 1.00 22.08 335 ASP A C 1
ATOM 2574 O O . ASP A 1 345 ? 21.715 8.586 42.377 1.00 21.75 335 ASP A O 1
ATOM 2579 N N . GLU A 1 346 ? 23.682 7.513 42.559 1.00 19.81 336 GLU A N 1
ATOM 2580 C CA . GLU A 1 346 ? 24.291 8.582 43.356 1.00 19.36 336 GLU A CA 1
ATOM 2581 C C . GLU A 1 346 ? 24.620 9.815 42.476 1.00 18.40 336 GLU A C 1
ATOM 2582 O O . GLU A 1 346 ? 24.263 10.922 42.852 1.00 18.13 336 GLU A O 1
ATOM 2588 N N . TRP A 1 347 ? 25.215 9.631 41.300 1.00 17.96 337 TRP A N 1
ATOM 2589 C CA . TRP A 1 347 ? 25.466 10.782 40.379 1.00 19.61 337 TRP A CA 1
ATOM 2590 C C . TRP A 1 347 ? 24.152 11.448 39.987 1.00 19.49 337 TRP A C 1
ATOM 2591 O O . TRP A 1 347 ? 24.030 12.668 39.895 1.00 19.41 337 TRP A O 1
ATOM 2602 N N . LYS A 1 348 ? 23.136 10.631 39.816 1.00 20.26 338 LYS A N 1
ATOM 2603 C CA . LYS A 1 348 ? 21.884 11.133 39.295 1.00 21.12 338 LYS A CA 1
ATOM 2604 C C . LYS A 1 348 ? 21.181 11.903 40.403 1.00 20.74 338 LYS A C 1
ATOM 2605 O O . LYS A 1 348 ? 20.629 12.962 40.172 1.00 21.01 338 LYS A O 1
ATOM 2611 N N . SER A 1 349 ? 21.250 11.415 41.632 1.00 20.40 339 SER A N 1
ATOM 2612 C CA . SER A 1 349 ? 20.609 12.127 42.746 1.00 19.53 339 SER A CA 1
ATOM 2613 C C . SER A 1 349 ? 21.345 13.449 43.110 1.00 18.83 339 SER A C 1
ATOM 2614 O O . SER A 1 349 ? 20.707 14.456 43.526 1.00 19.46 339 SER A O 1
ATOM 2617 N N . LEU A 1 350 ? 22.661 13.466 42.928 1.00 17.42 340 LEU A N 1
ATOM 2618 C CA . LEU A 1 350 ? 23.452 14.700 43.129 1.00 17.90 340 LEU A CA 1
ATOM 2619 C C . LEU A 1 350 ? 23.080 15.727 42.030 1.00 17.24 340 LEU A C 1
ATOM 2620 O O . LEU A 1 350 ? 23.040 16.941 42.273 1.00 16.82 340 LEU A O 1
ATOM 2625 N N . THR A 1 351 ? 22.876 15.228 40.820 1.00 17.22 341 THR A N 1
ATOM 2626 C CA . THR A 1 351 ? 22.445 16.073 39.716 1.00 18.16 341 THR A CA 1
ATOM 2627 C C . THR A 1 351 ? 21.082 16.708 40.017 1.00 18.56 341 THR A C 1
ATOM 2628 O O . THR A 1 351 ? 20.891 17.926 39.823 1.00 19.41 341 THR A O 1
ATOM 2632 N N . TYR A 1 352 ? 20.168 15.897 40.506 1.00 18.90 342 TYR A N 1
ATOM 2633 C CA . TYR A 1 352 ? 18.843 16.340 40.941 1.00 20.77 342 TYR A CA 1
ATOM 2634 C C . TYR A 1 352 ? 18.896 17.445 42.042 1.00 20.73 342 TYR A C 1
ATOM 2635 O O . TYR A 1 352 ? 18.219 18.470 41.937 1.00 21.52 342 TYR A O 1
ATOM 2644 N N . ASP A 1 353 ? 19.749 17.259 43.045 1.00 20.96 343 ASP A N 1
ATOM 2645 C CA . ASP A 1 353 ? 19.998 18.290 44.046 1.00 21.86 343 ASP A CA 1
ATOM 2646 C C . ASP A 1 353 ? 20.369 19.619 43.366 1.00 21.75 343 ASP A C 1
ATOM 2647 O O . ASP A 1 353 ? 19.872 20.663 43.704 1.00 22.09 343 ASP A O 1
ATOM 2652 N N . GLU A 1 354 ? 21.254 19.548 42.387 1.00 21.60 344 GLU A N 1
ATOM 2653 C CA . GLU A 1 354 ? 21.740 20.713 41.688 1.00 21.77 344 GLU A CA 1
ATOM 2654 C C . GLU A 1 354 ? 20.634 21.404 40.836 1.00 21.80 344 GLU A C 1
ATOM 2655 O O . GLU A 1 354 ? 20.578 22.635 40.805 1.00 22.25 344 GLU A O 1
ATOM 2661 N N . VAL A 1 355 ? 19.763 20.625 40.182 1.00 21.64 345 VAL A N 1
ATOM 2662 C CA . VAL A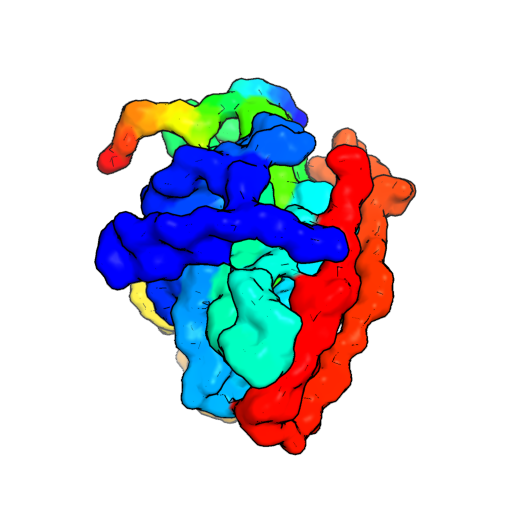 1 355 ? 18.555 21.159 39.544 1.00 22.31 345 VAL A CA 1
ATOM 2663 C C . VAL A 1 355 ? 17.665 21.856 40.583 1.00 24.76 345 VAL A C 1
ATOM 2664 O O . VAL A 1 355 ? 17.277 22.986 40.372 1.00 26.49 345 VAL A O 1
ATOM 2668 N N . ILE A 1 356 ? 17.432 21.217 41.742 1.00 26.66 346 ILE A N 1
ATOM 2669 C CA . ILE A 1 356 ? 16.595 21.759 42.827 1.00 27.40 346 ILE A CA 1
ATOM 2670 C C . ILE A 1 356 ? 17.159 23.028 43.441 1.00 27.39 346 ILE A C 1
ATOM 2671 O O . ILE A 1 356 ? 16.376 23.918 43.812 1.00 27.78 346 ILE A O 1
ATOM 2676 N N . SER A 1 357 ? 18.477 23.101 43.628 1.00 25.97 347 SER A N 1
ATOM 2677 C CA . SER A 1 357 ? 19.024 24.332 44.177 1.00 26.41 347 SER A CA 1
ATOM 2678 C C . SER A 1 357 ? 19.364 25.440 43.167 1.00 26.04 347 SER A C 1
ATOM 2679 O O . SER A 1 357 ? 20.011 26.387 43.558 1.00 25.94 347 SER A O 1
ATOM 2682 N N . PHE A 1 358 ? 19.000 25.308 41.881 1.00 25.35 348 PHE A N 1
ATOM 2683 C CA . PHE A 1 358 ? 19.320 26.376 40.927 1.00 24.88 348 PHE A CA 1
ATOM 2684 C C . PHE A 1 358 ? 18.585 27.691 41.249 1.00 26.65 348 PHE A C 1
ATOM 2685 O O . PHE A 1 358 ? 17.365 27.718 41.370 1.00 26.93 348 PHE A O 1
ATOM 2693 N N . VAL A 1 359 ? 19.318 28.778 41.366 1.00 28.72 349 VAL A N 1
ATOM 2694 C CA . VAL A 1 359 ? 18.677 30.094 41.501 1.00 31.45 349 VAL A CA 1
ATOM 2695 C C . VAL A 1 359 ? 18.913 30.882 40.214 1.00 32.35 349 VAL A C 1
ATOM 2696 O O . VAL A 1 359 ? 20.035 31.119 39.844 1.00 31.08 349 VAL A O 1
ATOM 2700 N N . PRO A 1 360 ? 17.858 31.297 39.550 1.00 35.06 350 PRO A N 1
ATOM 2701 C CA . PRO A 1 360 ? 18.082 32.098 38.313 1.00 38.12 350 PRO A CA 1
ATOM 2702 C C . PRO A 1 360 ? 18.756 33.449 38.581 1.00 40.50 350 PRO A C 1
ATOM 2703 O O . PRO A 1 360 ? 18.628 33.982 39.679 1.00 40.23 350 PRO A O 1
ATOM 2707 N N . PRO A 1 361 ? 19.489 33.972 37.582 1.00 43.31 351 PRO A N 1
ATOM 2708 C CA . PRO A 1 361 ? 19.933 35.365 37.535 1.00 45.60 351 PRO A CA 1
ATOM 2709 C C . PRO A 1 361 ? 18.769 36.341 37.801 1.00 49.05 351 PRO A C 1
ATOM 2710 O O . PRO A 1 361 ? 17.612 36.063 37.440 1.00 48.35 351 PRO A O 1
ATOM 2714 N N . PRO A 1 362 ? 19.078 37.470 38.455 1.00 53.07 352 PRO A N 1
ATOM 2715 C CA . PRO A 1 362 ? 18.185 38.565 38.830 1.00 55.96 352 PRO A CA 1
ATOM 2716 C C . PRO A 1 362 ? 17.362 39.147 37.703 1.00 58.58 352 PRO A C 1
ATOM 2717 O O . PRO A 1 362 ? 17.734 39.025 36.527 1.00 58.40 352 PRO A O 1
ATOM 2721 N N . LEU A 1 363 ? 16.263 39.795 38.106 1.00 61.84 353 LEU A N 1
ATOM 2722 C CA . LEU A 1 363 ? 15.368 40.598 37.231 1.00 64.61 353 LEU A CA 1
ATOM 2723 C C . LEU A 1 363 ? 15.333 40.182 35.740 1.00 65.35 353 LEU A C 1
ATOM 2724 O O . LEU A 1 363 ? 14.634 39.180 35.438 1.00 66.08 353 LEU A O 1
ATOM 2729 N N . ALA B 2 1 ? 34.206 48.803 20.424 1.00 64.74 8 ALA P N 1
ATOM 2730 C CA . ALA B 2 1 ? 34.367 48.653 18.940 1.00 64.92 8 ALA P CA 1
ATOM 2731 C C . ALA B 2 1 ? 33.080 48.499 18.085 1.00 65.12 8 ALA P C 1
ATOM 2732 O O . ALA B 2 1 ? 33.111 47.799 17.071 1.00 66.18 8 ALA P O 1
ATOM 2734 N N . ALA B 2 2 ? 31.960 49.118 18.482 1.00 64.49 9 ALA P N 1
ATOM 2735 C CA . ALA B 2 2 ? 30.939 49.607 17.496 1.00 63.29 9 ALA P CA 1
ATOM 2736 C C . ALA B 2 2 ? 30.063 48.577 16.673 1.00 61.99 9 ALA P C 1
ATOM 2737 O O . ALA B 2 2 ? 29.926 47.414 17.098 1.00 62.09 9 ALA P O 1
ATOM 2739 N N . ASP B 2 3 ? 29.509 49.004 15.509 1.00 59.60 10 ASP P N 1
ATOM 2740 C CA . ASP B 2 3 ? 28.261 48.429 14.903 1.00 56.75 10 ASP P CA 1
ATOM 2741 C C . ASP B 2 3 ? 28.305 47.265 13.840 1.00 53.91 10 ASP P C 1
ATOM 2742 O O . ASP B 2 3 ? 28.197 47.527 12.623 1.00 54.00 10 ASP P O 1
ATOM 2747 N N . LEU B 2 4 ? 28.370 46.000 14.283 1.00 49.24 11 LEU P N 1
ATOM 2748 C CA . LEU B 2 4 ? 28.626 44.857 13.366 1.00 45.14 11 LEU P CA 1
ATOM 2749 C C . LEU B 2 4 ? 27.387 44.267 12.721 1.00 44.03 11 LEU P C 1
ATOM 2750 O O . LEU B 2 4 ? 26.325 44.323 13.309 1.00 43.92 11 LEU P O 1
ATOM 2755 N N . ARG B 2 5 ? 27.524 43.722 11.515 1.00 42.62 12 ARG P N 1
ATOM 2756 C CA . ARG B 2 5 ? 26.530 42.821 10.940 1.00 42.71 12 ARG P CA 1
ATOM 2757 C C . ARG B 2 5 ? 26.712 41.383 11.487 1.00 42.82 12 ARG P C 1
ATOM 2758 O O . ARG B 2 5 ? 27.829 40.877 11.615 1.00 43.01 12 ARG P O 1
ATOM 2766 N N . ILE B 2 6 ? 25.594 40.701 11.680 1.00 43.61 13 ILE P N 1
ATOM 2767 C CA . ILE B 2 6 ? 25.478 39.438 12.416 1.00 45.15 13 ILE P CA 1
ATOM 2768 C C . ILE B 2 6 ? 25.261 38.274 11.466 1.00 44.84 13 ILE P C 1
ATOM 2769 O O . ILE B 2 6 ? 25.503 37.117 11.787 1.00 44.23 13 ILE P O 1
ATOM 2774 N N . SER B 2 7 ? 24.866 38.624 10.262 1.00 45.63 14 SER P N 1
ATOM 2775 C CA . SER B 2 7 ? 24.236 37.689 9.351 1.00 47.68 14 SER P CA 1
ATOM 2776 C C . SER B 2 7 ? 24.446 38.283 7.950 1.00 48.43 14 SER P C 1
ATOM 2777 O O . SER B 2 7 ? 24.374 39.514 7.806 1.00 48.08 14 SER P O 1
ATOM 2780 N N . CYS B 2 8 ? 24.711 37.442 6.943 1.00 49.38 15 CYS P N 1
ATOM 2781 C CA . CYS B 2 8 ? 24.875 37.948 5.555 1.00 52.20 15 CYS P CA 1
ATOM 2782 C C . CYS B 2 8 ? 24.770 36.872 4.461 1.00 55.88 15 CYS P C 1
ATOM 2783 O O . CYS B 2 8 ? 25.027 35.690 4.717 1.00 56.54 15 CYS P O 1
ATOM 2786 N N . ASN B 2 9 ? 24.422 37.294 3.243 1.00 60.27 16 ASN P N 1
ATOM 2787 C CA . ASN B 2 9 ? 24.190 36.354 2.126 1.00 64.34 16 ASN P CA 1
ATOM 2788 C C . ASN B 2 9 ? 25.510 35.891 1.477 1.00 66.76 16 ASN P C 1
ATOM 2789 O O . ASN B 2 9 ? 26.143 36.657 0.742 1.00 67.91 16 ASN P O 1
ATOM 2791 N N . SER B 2 10 ? 25.928 34.658 1.787 1.00 69.36 17 SER P N 1
ATOM 2792 C CA . SER B 2 10 ? 27.065 33.987 1.118 1.00 71.86 17 SER P CA 1
ATOM 2793 C C . SER B 2 10 ? 27.314 32.550 1.662 1.00 73.31 17 SER P C 1
ATOM 2794 O O . SER B 2 10 ? 26.529 32.064 2.503 1.00 73.30 17 SER P O 1
ATOM 2797 N N . LYS B 2 11 ? 28.367 31.888 1.143 1.00 74.74 18 LYS P N 1
ATOM 2798 C CA . LYS B 2 11 ? 28.829 30.534 1.555 1.00 76.42 18 LYS P CA 1
ATOM 2799 C C . LYS B 2 11 ? 28.775 29.456 0.437 1.00 77.04 18 LYS P C 1
ATOM 2800 O O . LYS B 2 11 ? 29.824 29.046 -0.071 1.00 77.07 18 LYS P O 1
#

CATH classification: 3.30.200.20 (+1 more: 1.10.510.10)

Solvent-accessible surface area: 17708 Å² total; per-residue (Å²): 216,97,67,84,26,67,152,55,115,34,113,181,52,62,3,45,0,2,97,49,0,62,109,20,53,60,93,45,71,54,102,114,2,32,21,0,19,0,70,0,70,117,55,43,98,115,0,18,0,35,33,11,52,164,7,28,83,36,84,103,64,0,39,104,8,11,56,49,2,45,21,18,42,38,2,160,21,123,8,2,16,23,11,26,18,9,15,15,23,14,183,40,64,126,101,0,91,45,0,2,6,0,30,71,65,78,66,0,20,1,73,52,0,71,87,10,44,185,19,75,54,49,22,3,19,38,0,0,14,8,0,0,17,0,0,42,10,0,13,48,4,109,13,25,0,97,37,2,28,8,43,12,0,14,5,59,92,86,0,91,1,69,0,13,85,22,15,160,140,57,53,83,18,66,0,0,4,27,14,51,108,5,21,158,73,55,56,9,3,1,0,0,7,0,0,1,1,0,0,35,21,43,44,63,176,39,34,3,58,1,121,73,83,71,46,0,2,110,42,0,1,144,10,16,4,20,7,45,84,106,12,29,187,67,1,69,44,120,90,18,71,86,81,7,113,82,39,84,142,60,112,114,83,89,2,60,99,50,6,140,82,27,44,106,80,0,10,48,0,0,57,90,0,4,39,16,14,9,96,119,7,22,49,3,52,105,0,0,70,24,61,6,0,83,121,49,60,61,98,142,78,8,67,94,14,108,127,26,92,62,79,8,62,102,120,144,32,123,56,102,80,2,32,33,42,0,32,75,34,13,115,63,30,117,58,66,110,203,24,80,131,10,130,40,86,35,111,89,233

B-factor: mean 31.09, std 13.59, range [9.33, 86.87]

Sequence (349 aa):
ERPTFYRQELNKTIWEVPERYQNLAPVGSGAYGSVCAAFDTKTGHRVAVKKLSRPFQSIIHAKRTYRELRLLKHMKHENVIGLLDVFTPARSLEEFNDVYLVTHLMGADLNNIVKCQKLTDDHVQFLIYQILRGLKYIHSADIIHRDLKPSNLAVNEDCELKILDFGLATRWYRAPEIMLNWMHYNQTVDIWSVGCIMAELLTGRTLFPGTDHIDQLKLILRLVGTPGAELLKKISSESARNYIQSLAQMPKMNFANVFIGANPLAVDLLEKMLVLDSDKRITAAQALAHAYFAQYHDPDDEPVADPYDQSFESRDLLIDEWKSLTYDEVISFVPPPLAADLRISCNSK

GO terms:
  GO:0038066 p38MAPK cascade (P, IDA)
  GO:0106310 protein serine kinase activity (F, EXP)
  GO:0045663 positive regulation of myoblast differentiation (P, IMP)
  GO:0010831 positive regulation of myotube differentiation (P, IMP)
  GO:1901741 positive regulation of myoblast fusion (P, IMP)
  GO:0006357 regulation of transcription by RNA polymerase II (P, IMP)
  GO:0002062 chondrocyte differentiation (P, IDA)
  GO:0004672 protein kinase activity (F, IDA)
  GO:0004674 protein serine/threonine kinase activity (F, IDA)
  GO:0004707 MAP kinase activity (F, IDA)
  GO:0016301 kinase activity (F, IDA)
  GO:0000922 spindle pole (C, IDA)
  GO:0005739 mitochondrion (C, IDA)
  GO:0005829 cytosol (C, IDA)
  GO:0018105 peptidyl-serine phosphorylation (P, IDA)
  GO:0031663 lipopolysaccharide-mediated signaling pathway (P, IDA)
  GO:0032495 response to muramyl dipeptide (P, IDA)
  GO:0032496 response to lipopolysaccharide (P, IDA)
  GO:0030278 regulation of ossification (P, IDA)
  GO:0006355 regulation of DNA-templated transcription (P, IDA)

Radius of gyration: 21.92 Å; Cα contacts (8 Å, |Δi|>4): 567; chains: 2; bounding box: 64×47×44 Å

InterPro domains:
  IPR000719 Protein kinase domain [PF00069] (24-308)
  IPR000719 Protein kinase domain [PS50011] (24-308)
  IPR000719 Protein kinase domain [SM00220] (24-308)
  IPR003527 Mitogen-activated protein (MAP) kinase, conserved site [PS01351] (59-162)
  IPR008352 Mitogen-activated protein (MAP) kinase HOG-like [PR01773] (12-21)
  IPR008352 Mitogen-activated protein (MAP) kinase HOG-like [PR01773] (193-203)
  IPR008352 Mitogen-activated protein (MAP) kinase HOG-like [PR01773] (270-283)
  IPR008352 Mitogen-activated protein (MAP) kinase HOG-like [PR01773] (286-294)
  IPR008352 Mitogen-activated protein (MAP) kinase HOG-like [PR01773] (307-317)
  IPR011009 Protein kinase-like domain superfamily [SSF56112] (9-349)
  IPR017441 Protein kinase, ATP binding site [PS00107] (30-54)
  IPR038784 Mitogen-activated protein kinase 14 [cd07877] (6-350)
  IPR050117 Mitogen-activated protein (MAP) kinase [PTHR24055] (22-313)

Nearest PDB structures (foldseek):
  3p4k-assembly1_A  TM=1.003E+00  e=6.852E-67  Mus musculus
  5etf-assembly1_A  TM=9.994E-01  e=6.269E-62  Homo sapiens
  2okr-assembly2_D  TM=9.868E-01  e=2.394E-60  Homo sapiens
  7pvu-assembly1_A  TM=9.837E-01  e=2.301E-59  Mus musculus
  6hwv-assembly1_A  TM=9.664E-01  e=3.577E-59  Homo sapiens

Secondary structure (DSSP, 8-state):
----EEEEEETTEEEEEETTEEEEEE----SSEEEEEEEETTTTEEEEEEEESSTTSSHHHHHHHHHHHHHHHH--BTTB---SEEE-S-SSTTT----EEEE---SEEHHHHHHHSPPPHHHHHHHHHHHHHHHHHHHHTT-------GGGEEE-TT--EEE--------TTS-HHHHTT-SS--TTHHHHHHHHHHHHHHHSS-S---SSHHHHHHHHHHHH----HHHHTT---HHHHHHHHTSPP-PPP-HHHHTTTS-HHHHHHHHHHS-SSGGGSPPHHHHHTSGGGTTT--GGG-PPPPP---GGGG----HHHHHHHHHHHHHT--PPP-/--------S--

Organism: Mus musculus (NCBI:txid10090)

Foldseek 3Di:
DDADWDWDADPNDIDIGHPQWADWDWDDDDDQFTWTWTQRNVVRAIKIKTKGDFCLVFPVSLLLLLVVLLVQLFQDDQAAKHWQAKDDPDPDLVRDDIIMTMTHDFPDFQVVVVVPDQDDLVLLLQLLLSVLLSLQACVLQVHAQQDDDRRQWGADPVRRIHGHDRDVPDPLLFALCVLVVQADDGNLRVLSSSLQRSLCSLPVDRQQPAPHSVRSVVSLCQAAWQDDVVQLVHRPDPVVSVVSVVDDTHHHDDLCVVRPPRDPLSSVLSNQSSHNRSVRRDHSVRSLVRPSNVVPRDPVRRDYGDHRDPCVVPDDDGSSVSSVSSVVSNVPRDGDDD/DDDDDDDDDDD